Protein AF-A0A9X4MZA6-F1 (afdb_monomer)

Solvent-accessible surface area (backbone atoms only — not comparable to full-atom values): 12290 Å² total; per-residue (Å²): 141,84,79,91,81,87,88,80,81,82,86,82,91,87,82,91,77,89,80,81,88,76,90,76,79,91,74,92,77,93,83,75,84,74,61,67,73,67,65,65,66,82,76,63,82,65,56,42,54,64,58,53,50,50,49,53,53,49,52,52,52,52,49,50,52,53,51,53,58,55,70,76,50,80,89,43,75,67,52,53,53,50,48,56,58,51,47,53,53,50,37,49,75,73,75,33,56,72,67,60,50,52,51,49,54,50,53,52,52,47,30,57,51,13,54,54,50,42,64,65,72,67,40,62,69,59,54,53,48,54,52,48,51,49,68,67,38,88,88,52,53,74,70,51,36,52,53,51,49,55,52,50,54,49,50,52,50,49,50,38,62,68,34,40,58,73,26,59,66,37,36,69,25,50,61,75,40,50,68,43,55,52,40,37,53,36,28,77,68,65,78,36,92,64,76,57,80,85,80,135

Mean predicted aligned error: 11.48 Å

Secondary structure (DSSP, 8-state):
----------------S-------------SSSSSHHHHGGGSSPPPPHHHHHHHHHHHHHHHHHHHHHHHTS---HHHHHHHHHHHHHHHHHTT--HHHHHHHHHHHHHHHHHHHHHHHHT-HHHHHHHHHHHHH-TTS-HHHHHHHHHHHHHHHHHHIIIIISTTTTTHHHHHHTHHHHHHHHHHHTTS-SSPP----

Foldseek 3Di:
DDDDDDDDPDPDDDDDDDDDDDDDDDDDDPPPDQPPVLPVLPPDAADALVNVVLLLVLLVVLLVLVVVLVVVDDPDPVSVVVSVVVSCVSQVVSVHDPVRSVVSVVLLVLLVQLVVLCVVLVPPVVLVVVLVVLVPDPPDDPVRSVVVNVVSVVVSVVSCVRRPVSNPRHNVSSVVCVVLVVQSVCCSVVVDVDHRDDDD

Organism: NCBI:txid2961959

Sequence (200 aa):
MKTLQHILIAFYLFSMLPINGQEIKSSSNSANINVETSQALRGEAALTKSIVRDYIVTRIEDFKLHKEIRSQGNVDDKAIRKYYSQREILLIQMGWEVEEFENTENRINQVLAGLKIESHISSDAEFQNEIKEINSNPYLTEKQKKATIELLELDRENRRATFVDPIQKDRPAVMAYIKELRHLKDYLAENRSDPPVLRD

pLDDT: mean 80.98, std 25.18, range [26.27, 98.5]

Structure (mmCIF, N/CA/C/O backbone):
data_AF-A0A9X4MZA6-F1
#
_entry.id   AF-A0A9X4MZA6-F1
#
loop_
_atom_site.group_PDB
_atom_site.id
_atom_site.type_symbol
_atom_site.label_atom_id
_atom_site.label_alt_id
_atom_site.label_comp_id
_atom_site.label_asym_id
_atom_site.label_entity_id
_atom_site.label_seq_id
_atom_site.pdbx_PDB_ins_code
_atom_site.Cartn_x
_atom_site.Cartn_y
_atom_site.Cartn_z
_atom_site.occupancy
_atom_site.B_iso_or_equiv
_atom_site.auth_seq_id
_atom_site.auth_comp_id
_atom_site.auth_asym_id
_atom_site.auth_atom_id
_atom_site.pdbx_PDB_model_num
ATOM 1 N N . MET A 1 1 ? 2.434 -10.555 41.804 1.00 35.59 1 MET A N 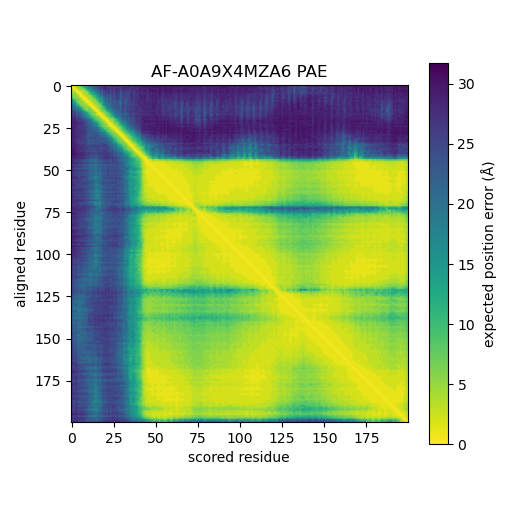1
ATOM 2 C CA . MET A 1 1 ? 2.667 -9.355 40.973 1.00 35.59 1 MET A CA 1
ATOM 3 C C . MET A 1 1 ? 3.486 -9.779 39.766 1.00 35.59 1 MET A C 1
ATOM 5 O O . MET A 1 1 ? 4.642 -10.134 39.941 1.00 35.59 1 MET A O 1
ATOM 9 N N . LYS A 1 2 ? 2.865 -9.867 38.585 1.00 32.69 2 LYS A N 1
ATOM 10 C CA . LYS A 1 2 ? 3.543 -10.181 37.320 1.00 32.69 2 LYS A CA 1
ATOM 11 C C . LYS A 1 2 ? 3.523 -8.916 36.467 1.00 32.69 2 LYS A C 1
ATOM 13 O O . LYS A 1 2 ? 2.473 -8.312 36.285 1.00 32.69 2 LYS A O 1
ATOM 18 N N . THR A 1 3 ? 4.711 -8.493 36.072 1.00 35.62 3 THR A N 1
ATOM 19 C CA . THR A 1 3 ? 5.036 -7.266 35.347 1.00 35.62 3 THR A CA 1
ATOM 20 C C . THR A 1 3 ? 4.544 -7.317 33.902 1.00 35.62 3 THR A C 1
ATOM 22 O O . THR A 1 3 ? 4.722 -8.335 33.235 1.00 35.62 3 THR A O 1
ATOM 25 N N . LEU A 1 4 ? 3.951 -6.208 33.439 1.00 32.41 4 LEU A N 1
ATOM 26 C CA . LEU A 1 4 ? 3.625 -5.940 32.036 1.00 32.41 4 LEU A CA 1
ATOM 27 C C . LEU A 1 4 ? 4.852 -6.195 31.158 1.00 32.41 4 LEU A C 1
ATOM 29 O O . LEU A 1 4 ? 5.919 -5.628 31.392 1.00 32.41 4 LEU A O 1
ATOM 33 N N . GLN A 1 5 ? 4.680 -7.014 30.129 1.00 33.28 5 GLN A N 1
ATOM 34 C CA . GLN A 1 5 ? 5.705 -7.277 29.138 1.00 33.28 5 GLN A CA 1
ATOM 35 C C . GLN A 1 5 ? 5.043 -7.291 27.752 1.00 33.28 5 GLN A C 1
ATOM 37 O O . GLN A 1 5 ? 4.124 -8.073 27.522 1.00 33.28 5 GLN A O 1
ATOM 42 N N . HIS A 1 6 ? 5.590 -6.455 26.860 1.00 29.12 6 HIS A N 1
ATOM 43 C CA . HIS A 1 6 ? 5.436 -6.414 25.395 1.00 29.12 6 HIS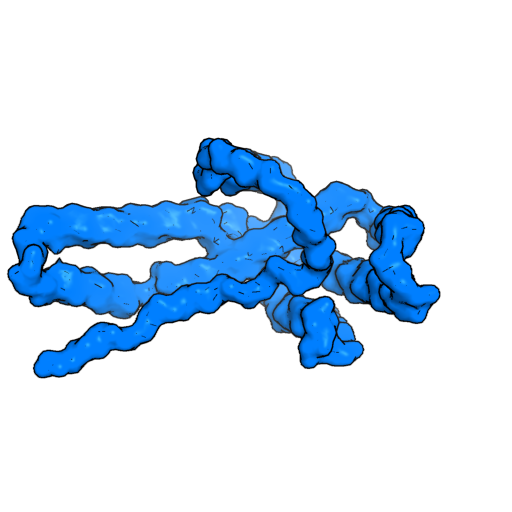 A CA 1
ATOM 44 C C . HIS A 1 6 ? 4.328 -5.532 24.789 1.00 29.12 6 HIS A C 1
ATOM 46 O O . HIS A 1 6 ? 3.298 -6.019 24.344 1.00 29.12 6 HIS A O 1
ATOM 52 N N . ILE A 1 7 ? 4.651 -4.248 24.589 1.00 29.83 7 ILE A N 1
ATOM 53 C CA . ILE A 1 7 ? 4.311 -3.539 23.344 1.00 29.83 7 ILE A CA 1
ATOM 54 C C . ILE A 1 7 ? 5.616 -2.923 22.825 1.00 29.83 7 ILE A C 1
ATOM 56 O O . ILE A 1 7 ? 5.978 -1.800 23.162 1.00 29.83 7 ILE A O 1
ATOM 60 N N . LEU A 1 8 ? 6.377 -3.708 22.058 1.00 26.27 8 LEU A N 1
ATOM 61 C CA . LEU A 1 8 ? 7.455 -3.193 21.216 1.00 26.27 8 LEU A CA 1
ATOM 62 C C . LEU A 1 8 ? 6.842 -2.920 19.838 1.00 26.27 8 LEU A C 1
ATOM 64 O O . LEU A 1 8 ? 6.570 -3.847 19.078 1.00 26.27 8 LEU A O 1
ATOM 68 N N . ILE A 1 9 ? 6.600 -1.648 19.522 1.00 32.75 9 ILE A N 1
ATOM 69 C CA . ILE A 1 9 ? 6.281 -1.222 18.158 1.00 32.75 9 ILE A CA 1
ATOM 70 C C . ILE A 1 9 ? 7.597 -1.243 17.379 1.00 32.75 9 ILE A C 1
ATOM 72 O O . ILE A 1 9 ? 8.434 -0.353 17.511 1.00 32.75 9 ILE A O 1
ATOM 76 N N . ALA A 1 10 ? 7.795 -2.296 16.590 1.00 28.86 10 ALA A N 1
ATOM 77 C CA . ALA A 1 10 ? 8.900 -2.400 15.651 1.00 28.86 10 ALA A CA 1
ATOM 78 C C . ALA A 1 10 ? 8.662 -1.445 14.466 1.00 28.86 10 ALA A C 1
ATOM 80 O O . ALA A 1 10 ? 8.017 -1.793 13.478 1.00 28.86 10 ALA A O 1
ATOM 81 N N . PHE A 1 11 ? 9.188 -0.226 14.578 1.00 35.56 11 PHE A N 1
ATOM 82 C CA . PHE A 1 11 ? 9.483 0.643 13.442 1.00 35.56 11 PHE A CA 1
ATOM 83 C C . PHE A 1 11 ? 10.810 0.191 12.830 1.00 35.56 11 PHE A C 1
ATOM 85 O O . PHE A 1 11 ? 11.862 0.575 13.319 1.00 35.56 11 PHE A O 1
ATOM 92 N N . TYR A 1 12 ? 10.773 -0.619 11.773 1.00 27.27 12 TYR A N 1
ATOM 93 C CA . TYR A 1 12 ? 11.918 -0.807 10.879 1.00 27.27 12 TYR A CA 1
ATOM 94 C C . TYR A 1 12 ? 11.428 -1.185 9.482 1.00 27.27 12 TYR A C 1
ATOM 96 O O . TYR A 1 12 ? 10.867 -2.260 9.288 1.00 27.27 12 TYR A O 1
ATOM 104 N N . LEU A 1 13 ? 11.629 -0.274 8.526 1.00 27.41 13 LEU A N 1
ATOM 105 C CA . LEU A 1 13 ? 12.365 -0.498 7.273 1.00 27.41 13 LEU A CA 1
ATOM 106 C C . LEU A 1 13 ? 12.213 0.747 6.389 1.00 27.41 13 LEU A C 1
ATOM 108 O O . LEU A 1 13 ? 11.402 0.794 5.469 1.00 27.41 13 LEU A O 1
ATOM 112 N N . PHE A 1 14 ? 13.012 1.767 6.692 1.00 35.75 14 PHE A N 1
ATOM 113 C CA . PHE A 1 14 ? 13.403 2.770 5.708 1.00 35.75 14 PHE A CA 1
ATOM 114 C C . PHE A 1 14 ? 14.825 3.223 6.034 1.00 35.75 14 PHE A C 1
ATOM 116 O O . PHE A 1 14 ? 15.038 4.153 6.804 1.00 35.75 14 PHE A O 1
ATOM 123 N N . SER A 1 15 ? 15.811 2.501 5.508 1.00 28.58 15 SER A N 1
ATOM 124 C CA . SER A 1 15 ? 17.170 3.017 5.351 1.00 28.58 15 SER A CA 1
ATOM 125 C C . SER A 1 15 ? 17.975 2.118 4.418 1.00 28.58 15 SER A C 1
ATOM 127 O O . SER A 1 15 ? 18.408 1.030 4.777 1.00 28.58 15 SER A O 1
ATOM 129 N N . MET A 1 16 ? 18.225 2.622 3.218 1.00 30.17 16 MET A N 1
ATOM 130 C CA . MET A 1 16 ? 19.463 2.361 2.494 1.00 30.17 16 MET A CA 1
ATOM 131 C C . MET A 1 16 ? 19.847 3.676 1.823 1.00 30.17 16 MET A C 1
ATOM 133 O O . MET A 1 16 ? 19.386 3.945 0.726 1.00 30.17 16 MET A O 1
ATOM 137 N N . LEU A 1 17 ? 20.592 4.511 2.556 1.00 30.77 17 LEU A N 1
ATOM 138 C CA . LEU A 1 17 ? 21.682 5.402 2.120 1.00 30.77 17 LEU A CA 1
ATOM 139 C C . LEU A 1 17 ? 22.236 6.115 3.385 1.00 30.77 17 LEU A C 1
ATOM 141 O O . LEU A 1 17 ? 21.436 6.549 4.218 1.00 30.77 17 LEU A O 1
ATOM 145 N N . PRO A 1 18 ? 23.565 6.229 3.589 1.00 31.53 18 PRO A N 1
ATOM 146 C CA . PRO A 1 18 ? 24.130 6.929 4.742 1.00 31.53 18 PRO A CA 1
ATOM 147 C C . PRO A 1 18 ? 24.265 8.433 4.451 1.00 31.53 18 PRO A C 1
ATOM 149 O O . PRO A 1 18 ? 24.929 8.822 3.494 1.00 31.53 18 PRO A O 1
ATOM 152 N N . ILE A 1 19 ? 23.684 9.287 5.298 1.00 34.47 19 ILE A N 1
ATOM 153 C CA . ILE A 1 19 ? 23.956 10.732 5.299 1.00 34.47 19 ILE A CA 1
ATOM 154 C C . ILE A 1 19 ? 24.926 11.019 6.448 1.00 34.47 19 ILE A C 1
ATOM 156 O O . ILE A 1 19 ? 24.568 10.920 7.621 1.00 34.47 19 ILE A O 1
ATOM 160 N N . ASN A 1 20 ? 26.170 11.345 6.092 1.00 30.64 20 ASN A N 1
ATOM 161 C CA . ASN A 1 20 ? 27.146 11.930 7.007 1.00 30.64 20 ASN A CA 1
ATOM 162 C C . ASN A 1 20 ? 26.700 13.342 7.417 1.00 30.64 20 ASN A C 1
ATOM 164 O O . ASN A 1 20 ? 26.130 14.087 6.623 1.00 30.64 20 ASN A O 1
ATOM 168 N N . GLY A 1 21 ? 26.956 13.664 8.683 1.00 34.34 21 GLY A N 1
ATOM 169 C CA . GLY A 1 21 ? 26.275 14.701 9.446 1.00 34.34 21 GLY A CA 1
ATOM 170 C C . GLY A 1 21 ? 26.381 16.139 8.940 1.00 34.34 21 GLY A C 1
ATOM 171 O O . GLY A 1 21 ? 27.455 16.636 8.610 1.00 34.34 21 GLY A O 1
ATOM 172 N N . GLN A 1 22 ? 25.251 16.834 9.052 1.00 28.28 22 GLN A N 1
ATOM 173 C CA . GLN A 1 22 ? 25.190 18.227 9.476 1.00 28.28 22 GLN A CA 1
ATOM 174 C C . GLN A 1 22 ? 24.051 18.381 10.489 1.00 28.28 22 GLN A C 1
ATOM 176 O O . GLN A 1 22 ? 22.961 17.839 10.312 1.00 28.28 22 GLN A O 1
ATOM 181 N N . GLU A 1 23 ? 24.346 19.072 11.588 1.00 30.19 23 GLU A N 1
ATOM 182 C CA . GLU A 1 23 ? 23.429 19.365 12.687 1.00 30.19 23 GLU A CA 1
ATOM 183 C C . GLU A 1 23 ? 22.195 20.128 12.187 1.00 30.19 23 GLU A C 1
ATOM 185 O O . GLU A 1 23 ? 22.297 21.275 11.749 1.00 30.19 23 GLU A O 1
ATOM 190 N N . ILE A 1 24 ? 21.009 19.525 12.298 1.00 31.41 24 ILE A N 1
ATOM 191 C CA . ILE A 1 24 ? 19.743 20.231 12.090 1.00 31.41 24 ILE A CA 1
ATOM 192 C C . ILE A 1 24 ? 19.162 20.577 13.457 1.00 31.41 24 ILE A C 1
ATOM 194 O O . ILE A 1 24 ? 18.729 19.717 14.225 1.00 31.41 24 ILE A O 1
ATOM 198 N N . LYS A 1 25 ? 19.166 21.879 13.748 1.00 27.50 25 LYS A N 1
ATOM 199 C CA . LYS A 1 25 ? 18.440 22.488 14.859 1.00 27.50 25 LYS A CA 1
ATOM 200 C C . LYS A 1 25 ? 16.954 22.142 14.759 1.00 27.50 25 LYS A C 1
ATOM 202 O O . LYS A 1 25 ? 16.319 22.358 13.733 1.00 27.50 25 LYS A O 1
ATOM 207 N N . SER A 1 26 ? 16.430 21.654 15.878 1.00 34.75 26 SER A N 1
ATOM 208 C CA . SER A 1 26 ? 15.015 21.466 16.193 1.00 34.75 26 SER A CA 1
ATOM 209 C C . SER A 1 26 ? 14.129 22.605 15.668 1.00 34.75 26 SER A C 1
ATOM 211 O O . SER A 1 26 ? 14.149 23.712 16.206 1.00 34.75 26 SER A O 1
ATOM 213 N N . SER A 1 27 ? 13.284 22.295 14.685 1.00 26.69 27 SER A N 1
ATOM 214 C CA . SER A 1 27 ? 12.035 23.008 14.427 1.00 26.69 27 SER A CA 1
ATOM 215 C C . SER A 1 27 ? 10.933 21.967 14.254 1.00 26.69 27 SER A C 1
ATOM 217 O O . SER A 1 27 ? 10.911 21.173 13.317 1.00 26.69 27 SER A O 1
ATOM 219 N N . SER A 1 28 ? 10.071 21.930 15.256 1.00 35.62 28 SER A N 1
ATOM 220 C CA . SER A 1 28 ? 8.846 21.156 15.365 1.00 35.62 28 SER A CA 1
ATOM 221 C C . SER A 1 28 ? 7.881 21.464 14.220 1.00 35.62 28 SER A C 1
ATOM 223 O O . SER A 1 28 ? 7.346 22.565 14.173 1.00 35.62 28 SER A O 1
ATOM 225 N N . ASN A 1 29 ? 7.625 20.485 13.349 1.00 31.72 29 ASN A N 1
ATOM 226 C CA . ASN A 1 29 ? 6.464 20.450 12.453 1.00 31.72 29 ASN A CA 1
ATOM 227 C C . ASN A 1 29 ? 6.180 18.999 12.022 1.00 31.72 29 ASN A C 1
ATOM 229 O O . ASN A 1 29 ? 6.449 18.595 10.897 1.00 31.72 29 ASN A O 1
ATOM 233 N N . SER A 1 30 ? 5.652 18.184 12.937 1.00 30.89 30 SER A N 1
ATOM 234 C CA . SER A 1 30 ? 5.303 16.775 12.681 1.00 30.89 30 SER A CA 1
ATOM 235 C C . SER A 1 30 ? 3.792 16.526 12.569 1.00 30.89 30 SER A C 1
ATOM 237 O O . SER A 1 30 ? 3.346 15.410 12.812 1.00 30.89 30 SER A O 1
ATOM 239 N N . ALA A 1 31 ? 2.988 17.538 12.220 1.00 32.94 31 ALA A N 1
ATOM 240 C CA . ALA A 1 31 ? 1.523 17.417 12.229 1.00 32.94 31 ALA A CA 1
ATOM 241 C C . ALA A 1 31 ? 0.800 17.768 10.913 1.00 32.94 31 ALA A C 1
ATOM 243 O O . ALA A 1 31 ? -0.417 17.646 10.877 1.00 32.94 31 ALA A O 1
ATOM 244 N N . ASN A 1 32 ? 1.491 18.152 9.828 1.00 32.56 32 ASN A N 1
ATOM 245 C CA . ASN A 1 32 ? 0.813 18.729 8.648 1.00 32.56 32 ASN A CA 1
ATOM 246 C C . ASN A 1 32 ? 1.001 18.009 7.301 1.00 32.56 32 ASN A C 1
ATOM 248 O O . ASN A 1 32 ? 0.576 18.537 6.284 1.00 32.56 32 ASN A O 1
ATOM 252 N N . ILE A 1 33 ? 1.577 16.803 7.253 1.00 37.19 33 ILE A N 1
ATOM 253 C CA . ILE A 1 33 ? 1.888 16.157 5.957 1.00 37.19 33 ILE A CA 1
ATOM 254 C C . ILE A 1 33 ? 0.725 15.298 5.398 1.00 37.19 33 ILE A C 1
ATOM 256 O O . ILE A 1 33 ? 0.713 14.988 4.215 1.00 37.19 33 ILE A O 1
ATOM 260 N N . ASN A 1 34 ? -0.310 14.966 6.182 1.00 43.25 34 ASN A N 1
ATOM 261 C CA . ASN A 1 34 ? -1.336 13.989 5.753 1.00 43.25 34 ASN A CA 1
ATOM 262 C C . ASN A 1 34 ? -2.683 14.572 5.278 1.00 43.25 34 ASN A C 1
ATOM 264 O O . ASN A 1 34 ? -3.563 13.811 4.872 1.00 43.25 34 ASN A O 1
ATOM 268 N N . VAL A 1 35 ? -2.889 15.892 5.324 1.00 39.78 35 VAL A N 1
ATOM 269 C CA . VAL A 1 35 ? -4.217 16.476 5.037 1.00 39.78 35 VAL A CA 1
ATOM 270 C C . VAL A 1 35 ? -4.373 16.897 3.571 1.00 39.78 35 VAL A C 1
ATOM 272 O O . VAL A 1 35 ? -5.440 16.685 2.997 1.00 39.78 35 VAL A O 1
ATOM 275 N N . GLU A 1 36 ? -3.320 17.403 2.922 1.00 33.78 36 GLU A N 1
ATOM 276 C CA . GLU A 1 36 ? -3.414 17.897 1.536 1.00 33.78 36 GLU A CA 1
ATOM 277 C C . GLU A 1 36 ? -3.577 16.768 0.505 1.00 33.78 36 GLU A C 1
ATOM 279 O O . GLU A 1 36 ? -4.399 16.875 -0.405 1.00 33.78 36 GLU A O 1
ATOM 284 N N . THR A 1 37 ? -2.916 15.623 0.693 1.00 43.50 37 THR A N 1
ATOM 285 C CA . THR A 1 37 ? -3.034 14.468 -0.220 1.00 43.50 37 THR A CA 1
ATOM 286 C C . THR A 1 37 ? -4.413 13.803 -0.164 1.00 43.50 37 THR A C 1
ATOM 288 O O . THR A 1 37 ? -4.845 13.162 -1.120 1.00 43.50 37 THR A O 1
ATOM 291 N N . SER A 1 38 ? -5.135 13.980 0.944 1.00 40.69 38 SER A N 1
ATOM 292 C CA . SER A 1 38 ? -6.468 13.405 1.156 1.00 40.69 38 SER A CA 1
ATOM 293 C C . SER A 1 38 ? -7.564 14.142 0.371 1.00 40.69 38 SER A C 1
ATOM 295 O O . SER A 1 38 ? -8.607 13.563 0.066 1.00 40.69 38 SER A O 1
ATOM 297 N N . GLN A 1 39 ? -7.351 15.420 0.026 1.00 34.81 39 GLN A N 1
ATOM 298 C CA . GLN A 1 39 ? -8.346 16.245 -0.672 1.00 34.81 39 GLN A CA 1
ATOM 299 C C . GLN A 1 39 ? -8.279 16.144 -2.207 1.00 34.81 39 GLN A C 1
ATOM 301 O O . GLN A 1 39 ? -9.300 16.367 -2.858 1.00 34.81 39 GLN A O 1
ATOM 306 N N . ALA A 1 40 ? -7.148 15.735 -2.791 1.00 41.03 40 ALA A N 1
ATOM 307 C CA . ALA A 1 40 ? -6.974 15.652 -4.249 1.00 41.03 40 ALA A CA 1
ATOM 308 C C . ALA A 1 40 ? -7.742 14.486 -4.923 1.00 41.03 40 ALA A C 1
ATOM 310 O O . ALA A 1 40 ? -8.072 14.548 -6.104 1.00 41.03 40 ALA A O 1
ATOM 311 N N . LEU A 1 41 ? -8.121 13.443 -4.177 1.00 49.00 41 LEU A N 1
ATOM 312 C CA . LEU A 1 41 ? -8.672 12.194 -4.739 1.00 49.00 41 LEU A CA 1
ATOM 313 C C . LEU A 1 41 ? -10.160 12.246 -5.143 1.00 49.00 41 LEU A C 1
ATOM 315 O O . LEU A 1 41 ? -10.695 11.283 -5.707 1.00 49.00 41 LEU A O 1
ATOM 319 N N . ARG A 1 42 ? -10.870 13.349 -4.866 1.00 43.03 42 ARG A N 1
ATOM 320 C CA . ARG A 1 42 ? -12.323 13.442 -5.122 1.00 43.03 42 ARG A CA 1
ATOM 321 C C . ARG A 1 42 ? -12.698 13.633 -6.601 1.00 43.03 42 ARG A C 1
ATOM 323 O O . ARG A 1 42 ? -13.876 13.487 -6.915 1.00 43.03 42 ARG A O 1
ATOM 330 N N . GLY A 1 43 ? -11.737 13.887 -7.499 1.00 51.28 43 GLY A N 1
ATOM 331 C CA . GLY A 1 43 ? -11.989 14.151 -8.929 1.00 51.28 43 GLY A CA 1
ATOM 332 C C . GLY A 1 43 ? -11.492 13.103 -9.938 1.00 51.28 43 GLY A C 1
ATOM 333 O O . GLY A 1 43 ? -11.995 13.070 -11.055 1.00 51.28 43 GLY A O 1
ATOM 334 N N . GLU A 1 44 ? -10.539 12.236 -9.582 1.00 70.44 44 GLU A N 1
ATOM 335 C CA . GLU A 1 44 ? -9.920 11.298 -10.543 1.00 70.44 44 GLU A CA 1
ATOM 336 C C . GLU A 1 44 ? -10.803 10.078 -10.843 1.00 70.44 44 GLU A C 1
ATOM 338 O O . GLU A 1 44 ? -11.690 9.757 -10.066 1.00 70.44 44 GLU A O 1
ATOM 343 N N . ALA A 1 45 ? -10.603 9.340 -11.936 1.00 85.75 45 ALA A N 1
ATOM 344 C CA . ALA A 1 45 ? -11.312 8.069 -12.138 1.00 85.75 45 ALA A CA 1
ATOM 345 C C . ALA A 1 45 ? -10.837 6.996 -11.133 1.00 85.75 45 ALA A C 1
ATOM 347 O O . ALA A 1 45 ? -9.722 7.066 -10.615 1.00 85.75 45 ALA A O 1
ATOM 348 N N . ALA A 1 46 ? -11.683 6.007 -10.820 1.00 93.88 46 ALA A N 1
ATOM 349 C CA . ALA A 1 46 ? -11.271 4.858 -10.003 1.00 93.88 46 ALA A CA 1
ATOM 350 C C . ALA A 1 46 ? -10.175 4.052 -10.717 1.00 93.88 46 ALA A C 1
ATOM 352 O O . ALA A 1 46 ? -10.223 3.924 -11.942 1.00 93.88 46 ALA A O 1
ATOM 353 N N . LEU A 1 47 ? -9.226 3.484 -9.967 1.00 95.56 47 LEU A N 1
ATOM 354 C CA . LEU A 1 47 ? -8.255 2.554 -10.541 1.00 95.56 47 LEU A CA 1
ATOM 355 C C . LEU A 1 47 ? -8.989 1.367 -11.173 1.00 95.56 47 LEU A C 1
ATOM 357 O O . LEU A 1 47 ? -9.948 0.829 -10.614 1.00 95.56 47 LEU A O 1
ATOM 361 N N . THR A 1 48 ? -8.511 0.932 -12.333 1.00 96.75 48 THR A N 1
ATOM 362 C CA . THR A 1 48 ? -8.987 -0.282 -12.996 1.00 96.75 48 THR A CA 1
ATOM 363 C C . THR A 1 48 ? -8.010 -1.429 -12.760 1.00 96.75 48 THR A C 1
ATOM 365 O O . THR A 1 48 ? -6.849 -1.229 -12.400 1.00 96.75 48 THR A O 1
ATOM 368 N N . LYS A 1 49 ? -8.465 -2.664 -12.999 1.00 96.56 49 LYS A N 1
ATOM 369 C CA . LYS A 1 49 ? -7.587 -3.841 -12.950 1.00 96.56 49 LYS A CA 1
ATOM 370 C C . LYS A 1 49 ? -6.412 -3.721 -13.925 1.00 96.56 49 LYS A C 1
ATOM 372 O O . LYS A 1 49 ? -5.306 -4.094 -13.559 1.00 96.56 49 LYS A O 1
ATOM 377 N N . SER A 1 50 ? -6.641 -3.180 -15.125 1.00 96.12 50 SER A N 1
ATOM 378 C CA . SER A 1 50 ? -5.575 -2.988 -16.113 1.00 96.12 50 SER A CA 1
ATOM 379 C C . SER A 1 50 ? -4.519 -2.005 -15.614 1.00 96.12 50 SER A C 1
ATOM 381 O O . SER A 1 50 ? -3.349 -2.344 -15.643 1.00 96.12 50 SER A O 1
ATOM 383 N N . ILE A 1 51 ? -4.919 -0.868 -15.033 1.00 96.94 51 ILE A N 1
ATOM 384 C CA . ILE A 1 51 ? -3.975 0.122 -14.487 1.00 96.94 51 ILE A CA 1
ATOM 385 C C . ILE A 1 51 ? -3.104 -0.498 -13.384 1.00 96.94 51 ILE A C 1
ATOM 387 O O . ILE A 1 51 ? -1.888 -0.336 -13.389 1.00 96.94 51 ILE A O 1
ATOM 391 N N . VAL A 1 52 ? -3.697 -1.267 -12.461 1.00 98.00 52 VAL A N 1
ATOM 392 C CA . VAL A 1 52 ? -2.933 -1.950 -11.398 1.00 98.00 52 VAL A CA 1
ATOM 393 C C . VAL A 1 52 ? -1.998 -3.018 -11.975 1.00 98.00 52 VAL A C 1
ATOM 395 O O . VAL A 1 52 ? -0.857 -3.144 -11.531 1.00 98.00 52 VAL A O 1
ATOM 398 N N . ARG A 1 53 ? -2.460 -3.781 -12.971 1.00 97.88 53 ARG A N 1
ATOM 399 C CA . ARG A 1 53 ? -1.650 -4.779 -13.678 1.00 97.88 53 ARG A CA 1
ATOM 400 C C . ARG A 1 53 ? -0.446 -4.125 -14.352 1.00 97.88 53 ARG A C 1
ATOM 402 O O . ARG A 1 53 ? 0.677 -4.577 -14.148 1.00 97.88 53 ARG A O 1
ATOM 409 N N . ASP A 1 54 ? -0.679 -3.065 -15.113 1.00 97.75 54 ASP A N 1
ATOM 410 C CA . ASP A 1 54 ? 0.349 -2.366 -15.878 1.00 97.75 54 ASP A CA 1
ATOM 411 C C . ASP A 1 54 ? 1.344 -1.676 -14.939 1.00 97.75 54 ASP A C 1
ATOM 413 O O . ASP A 1 54 ? 2.548 -1.773 -15.157 1.00 97.75 54 ASP A O 1
ATOM 417 N N . TYR A 1 55 ? 0.874 -1.120 -13.815 1.00 98.38 55 TYR A N 1
ATOM 418 C CA . TYR A 1 55 ? 1.741 -0.636 -12.742 1.00 98.38 55 TYR A CA 1
ATOM 419 C C . TYR A 1 55 ? 2.694 -1.732 -12.233 1.00 98.38 55 TYR A C 1
ATOM 421 O O . TYR A 1 55 ? 3.896 -1.493 -12.112 1.00 98.38 55 TYR A O 1
ATOM 429 N N . ILE A 1 56 ? 2.191 -2.946 -11.962 1.00 98.50 56 ILE A N 1
ATOM 430 C CA . ILE A 1 56 ? 3.033 -4.062 -11.494 1.00 98.50 56 ILE A CA 1
ATOM 431 C C . ILE A 1 56 ? 4.096 -4.412 -12.541 1.00 98.50 56 ILE A C 1
ATOM 433 O O . ILE A 1 56 ? 5.259 -4.590 -12.179 1.00 98.50 56 ILE A O 1
ATOM 437 N N . VAL A 1 57 ? 3.721 -4.488 -13.823 1.00 98.38 57 VAL A N 1
ATOM 438 C CA . VAL A 1 57 ? 4.663 -4.770 -14.920 1.00 98.38 57 VAL A CA 1
ATOM 439 C C . VAL A 1 57 ? 5.745 -3.694 -14.990 1.00 98.38 57 VAL A C 1
ATOM 441 O O . VAL A 1 57 ? 6.931 -4.016 -14.947 1.00 98.38 57 VAL A O 1
ATOM 444 N N . THR A 1 58 ? 5.356 -2.420 -15.020 1.00 98.38 58 THR A N 1
ATOM 445 C CA . THR A 1 58 ? 6.292 -1.291 -15.065 1.00 98.38 58 THR A CA 1
ATOM 446 C C . THR A 1 58 ? 7.224 -1.275 -13.863 1.00 98.38 58 THR A C 1
ATOM 448 O O . THR A 1 58 ? 8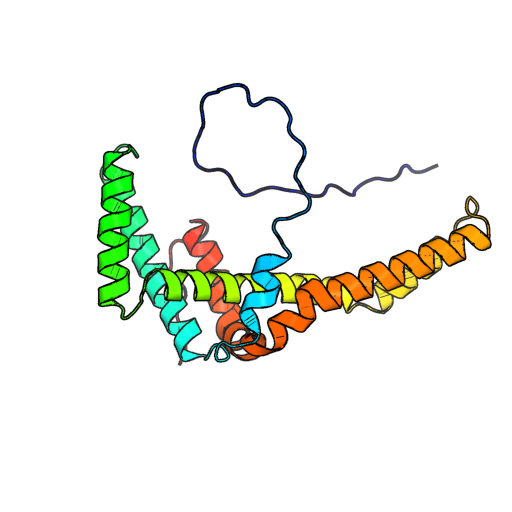.428 -1.081 -14.017 1.00 98.38 58 THR A O 1
ATOM 451 N N . ARG A 1 59 ? 6.717 -1.562 -12.660 1.00 98.38 59 ARG A N 1
ATOM 452 C CA . ARG A 1 59 ? 7.539 -1.579 -11.447 1.00 98.38 59 ARG A CA 1
ATOM 453 C C . ARG A 1 59 ? 8.581 -2.700 -11.444 1.00 98.38 59 ARG A C 1
ATOM 455 O O . ARG A 1 59 ? 9.657 -2.524 -10.875 1.00 98.38 59 ARG A O 1
ATOM 462 N N . ILE A 1 60 ? 8.292 -3.835 -12.084 1.00 98.44 60 ILE A N 1
ATOM 463 C CA . ILE A 1 60 ? 9.271 -4.914 -12.284 1.00 98.44 60 ILE A CA 1
ATOM 464 C C . ILE A 1 60 ? 10.405 -4.446 -13.201 1.00 98.44 60 ILE A C 1
ATOM 466 O O . ILE A 1 60 ? 11.571 -4.679 -12.882 1.00 98.44 60 ILE A O 1
ATOM 470 N N . GLU A 1 61 ? 10.087 -3.792 -14.320 1.00 98.31 61 GLU A N 1
ATOM 471 C CA . GLU A 1 61 ? 11.100 -3.297 -15.262 1.00 98.31 61 GLU A CA 1
ATOM 472 C C . GLU A 1 61 ? 11.938 -2.160 -14.662 1.00 98.31 61 GLU A C 1
ATOM 474 O O . GLU A 1 61 ? 13.166 -2.187 -14.751 1.00 98.31 61 GLU A O 1
ATOM 479 N N . ASP A 1 62 ? 11.304 -1.228 -13.947 1.00 97.69 62 ASP A N 1
ATOM 480 C CA . ASP A 1 62 ? 11.980 -0.161 -13.197 1.00 97.69 62 ASP A CA 1
ATOM 481 C C . ASP A 1 62 ? 12.980 -0.737 -12.179 1.00 97.69 62 ASP A C 1
ATOM 483 O O . ASP A 1 62 ? 14.130 -0.303 -12.072 1.00 97.69 62 ASP A O 1
ATOM 487 N N . PHE A 1 63 ? 12.594 -1.808 -11.483 1.00 97.62 63 PHE A N 1
ATOM 488 C CA . PHE A 1 63 ? 13.490 -2.485 -10.553 1.00 97.62 63 PHE A CA 1
ATOM 489 C C . PHE A 1 63 ? 14.656 -3.201 -11.239 1.00 97.62 63 PHE A C 1
ATOM 491 O O . PHE A 1 63 ? 15.783 -3.162 -10.737 1.00 97.62 63 PHE A O 1
ATOM 498 N N . LYS A 1 64 ? 14.428 -3.837 -12.394 1.00 97.12 64 LYS A N 1
ATOM 499 C CA . LYS A 1 64 ? 15.511 -4.437 -13.188 1.00 97.12 64 LYS A CA 1
ATOM 500 C C . LYS A 1 64 ? 16.508 -3.375 -13.642 1.00 97.12 64 LYS A C 1
ATOM 502 O O . LYS A 1 64 ? 17.708 -3.590 -13.480 1.00 97.12 64 LYS A O 1
ATOM 507 N N . LEU A 1 65 ? 16.024 -2.225 -14.116 1.00 96.75 65 LEU A N 1
ATOM 508 C CA . LEU A 1 65 ? 16.856 -1.076 -14.473 1.00 96.75 65 LEU A CA 1
ATOM 509 C C . LEU A 1 65 ? 17.697 -0.604 -13.278 1.00 96.75 65 LEU A C 1
ATOM 511 O O . LEU A 1 65 ? 18.912 -0.433 -13.394 1.00 96.75 65 LEU A O 1
ATOM 515 N N . HIS A 1 66 ? 17.075 -0.452 -12.106 1.00 94.25 66 HIS A N 1
ATOM 516 C CA . HIS A 1 66 ? 17.789 -0.082 -10.884 1.00 94.25 66 HIS A CA 1
ATOM 517 C C . HIS A 1 66 ? 18.908 -1.085 -10.547 1.00 94.25 66 HIS A C 1
ATOM 519 O O . HIS A 1 66 ? 20.038 -0.683 -10.253 1.00 94.25 66 HIS A O 1
ATOM 525 N N . LYS A 1 67 ? 18.630 -2.394 -10.639 1.00 93.81 67 LYS A N 1
ATOM 526 C CA . LYS A 1 67 ? 19.630 -3.451 -10.409 1.00 93.81 67 LYS A CA 1
ATOM 527 C C . LYS A 1 67 ? 20.757 -3.428 -11.438 1.00 93.81 67 LYS A C 1
ATOM 529 O O . LYS A 1 67 ? 21.914 -3.596 -11.053 1.00 93.81 67 LYS A O 1
ATOM 534 N N . GLU A 1 68 ? 20.444 -3.204 -12.712 1.00 94.31 68 GLU A N 1
ATOM 535 C CA . GLU A 1 68 ? 21.441 -3.096 -13.778 1.00 94.31 68 GLU A CA 1
ATOM 536 C C . GLU A 1 68 ? 22.423 -1.958 -13.484 1.00 94.31 68 GLU A C 1
ATOM 538 O O . GLU A 1 68 ? 23.634 -2.175 -13.461 1.00 94.31 68 GLU A O 1
ATOM 543 N N . ILE A 1 69 ? 21.919 -0.765 -13.172 1.00 91.38 69 ILE A N 1
ATOM 544 C CA . ILE A 1 69 ? 22.763 0.399 -12.880 1.00 91.38 69 ILE A CA 1
ATOM 545 C C . ILE A 1 69 ? 23.587 0.178 -11.612 1.00 91.38 69 ILE A C 1
ATOM 547 O O . ILE A 1 69 ? 24.788 0.442 -11.616 1.00 91.38 69 ILE A O 1
ATOM 551 N N . ARG A 1 70 ? 22.985 -0.376 -10.552 1.00 90.19 70 ARG A N 1
ATOM 552 C CA . ARG A 1 70 ? 23.702 -0.726 -9.315 1.00 90.19 70 ARG A CA 1
ATOM 553 C C . ARG A 1 70 ? 24.820 -1.746 -9.556 1.00 90.19 70 ARG A C 1
ATOM 555 O O . ARG A 1 70 ? 25.825 -1.719 -8.855 1.00 90.19 70 ARG A O 1
ATOM 562 N N . SER A 1 71 ? 24.677 -2.635 -10.541 1.00 90.31 71 SER A N 1
ATOM 563 C CA . SER A 1 71 ? 25.708 -3.629 -10.878 1.00 90.31 71 SER A CA 1
ATOM 564 C C . SER A 1 71 ? 26.925 -3.049 -11.618 1.00 90.31 71 SER A C 1
ATOM 566 O O . SER A 1 71 ? 27.971 -3.691 -11.658 1.00 90.31 71 SER A O 1
ATOM 568 N N . GLN A 1 72 ? 26.823 -1.833 -12.174 1.00 88.38 72 GLN A N 1
ATOM 569 C CA . GLN A 1 72 ? 27.879 -1.204 -12.983 1.00 88.38 72 GLN A CA 1
ATOM 570 C C . GLN A 1 72 ? 28.990 -0.532 -12.153 1.00 88.38 72 GLN A C 1
ATOM 572 O O . GLN A 1 72 ? 29.969 -0.057 -12.729 1.00 88.38 72 GLN A O 1
ATOM 577 N N . GLY A 1 73 ? 28.874 -0.484 -10.821 1.00 80.75 73 GLY A N 1
ATOM 578 C CA . GLY A 1 73 ? 29.907 0.065 -9.940 1.00 80.75 73 GLY A CA 1
ATOM 579 C C . GLY A 1 73 ? 29.340 0.780 -8.715 1.00 80.75 73 GLY A C 1
ATOM 580 O O . GLY A 1 73 ? 28.248 0.470 -8.246 1.00 80.75 73 GLY A O 1
ATOM 581 N N . ASN A 1 74 ? 30.100 1.737 -8.177 1.00 79.88 74 ASN A N 1
ATOM 582 C CA . ASN A 1 74 ? 29.680 2.515 -7.012 1.00 79.88 74 ASN A CA 1
ATOM 583 C C . ASN A 1 74 ? 28.445 3.369 -7.329 1.00 79.88 74 ASN A C 1
ATOM 585 O O . ASN A 1 74 ? 28.371 4.008 -8.377 1.00 79.88 74 ASN A O 1
ATOM 589 N N . VAL A 1 75 ? 27.502 3.416 -6.387 1.00 81.12 75 VAL A N 1
ATOM 590 C CA . VAL A 1 75 ? 26.344 4.313 -6.454 1.00 81.12 75 VAL A CA 1
ATOM 591 C C . VAL A 1 75 ? 26.810 5.719 -6.082 1.00 81.12 75 VAL A C 1
ATOM 593 O O . VAL A 1 75 ? 26.912 6.059 -4.906 1.00 81.12 75 VAL A O 1
ATOM 596 N N . ASP A 1 76 ? 27.143 6.509 -7.097 1.00 85.62 76 ASP A N 1
ATOM 597 C CA . ASP A 1 76 ? 27.483 7.926 -6.992 1.00 85.62 76 ASP A CA 1
ATOM 598 C C . ASP A 1 76 ? 26.420 8.803 -7.681 1.00 85.62 76 ASP A C 1
ATOM 600 O O . ASP A 1 76 ? 25.480 8.312 -8.316 1.00 85.62 76 ASP A O 1
ATOM 604 N N . ASP A 1 77 ? 26.572 10.125 -7.597 1.00 89.56 77 ASP A N 1
ATOM 605 C CA . ASP A 1 77 ? 25.647 11.081 -8.215 1.00 89.56 77 ASP A CA 1
ATOM 606 C C . ASP A 1 77 ? 25.460 10.865 -9.727 1.00 89.56 77 ASP A C 1
ATOM 608 O O . ASP A 1 77 ? 24.412 11.197 -10.289 1.00 89.56 77 ASP A O 1
ATOM 612 N N . LYS A 1 78 ? 26.473 10.329 -10.420 1.00 89.38 78 LYS A N 1
ATOM 613 C CA . LYS A 1 78 ? 26.399 10.050 -11.857 1.00 89.38 78 LYS A CA 1
ATOM 614 C C . LYS A 1 78 ? 25.522 8.828 -12.117 1.00 89.38 78 LYS A C 1
ATOM 616 O O . LYS A 1 78 ? 24.693 8.883 -13.027 1.00 89.38 78 LYS A O 1
ATOM 621 N N . ALA A 1 79 ? 25.670 7.766 -11.328 1.00 89.19 79 ALA A N 1
ATOM 622 C CA . ALA A 1 79 ? 24.805 6.591 -11.390 1.00 89.19 79 ALA A CA 1
ATOM 623 C C . ALA A 1 79 ? 23.344 6.951 -11.068 1.00 89.19 79 ALA A C 1
ATOM 625 O O . ALA A 1 79 ? 22.440 6.538 -11.794 1.00 89.19 79 ALA A O 1
ATOM 626 N N . ILE A 1 80 ? 23.116 7.797 -10.057 1.00 90.81 80 ILE A N 1
ATOM 627 C CA . ILE A 1 80 ? 21.777 8.275 -9.678 1.00 90.81 80 ILE A CA 1
ATOM 628 C C . ILE A 1 80 ? 21.124 9.059 -10.826 1.00 90.81 80 ILE A C 1
ATOM 630 O O . ILE A 1 80 ? 20.002 8.750 -11.225 1.00 90.81 80 ILE A O 1
ATOM 634 N N . ARG A 1 81 ? 21.827 10.037 -11.417 1.00 92.00 81 ARG A N 1
ATOM 635 C CA . ARG A 1 81 ? 21.300 10.798 -12.568 1.00 92.00 81 ARG A CA 1
ATOM 636 C C . ARG A 1 81 ? 21.013 9.907 -13.774 1.00 92.00 81 ARG A C 1
ATOM 638 O O . ARG A 1 81 ? 19.999 10.098 -14.445 1.00 92.00 81 ARG A O 1
ATOM 645 N N . LYS A 1 82 ? 21.890 8.932 -14.041 1.00 93.00 82 LYS A N 1
ATOM 646 C CA . LYS A 1 82 ? 21.693 7.954 -15.116 1.00 93.00 82 LYS A CA 1
ATOM 647 C C . LYS A 1 82 ? 20.411 7.149 -14.893 1.00 93.00 82 LYS A C 1
ATOM 649 O O . LYS A 1 82 ? 19.636 7.018 -15.833 1.00 93.00 82 LYS A O 1
ATOM 654 N N . TYR A 1 83 ? 20.172 6.679 -13.668 1.00 95.19 83 TYR A N 1
ATOM 655 C CA . TYR A 1 83 ? 18.955 5.947 -13.321 1.00 95.19 83 TYR A CA 1
ATOM 656 C C . TYR A 1 83 ? 17.697 6.759 -13.589 1.00 95.19 83 TYR A C 1
ATOM 658 O O . TYR A 1 83 ? 16.859 6.305 -14.357 1.00 95.19 83 TYR A O 1
ATOM 666 N N . TYR A 1 84 ? 17.583 7.970 -13.043 1.00 94.56 84 TYR A N 1
ATOM 667 C CA . TYR A 1 84 ? 16.368 8.766 -13.233 1.00 94.56 84 TYR A CA 1
ATOM 668 C C . TYR A 1 84 ? 16.124 9.137 -14.701 1.00 94.56 84 TYR A C 1
ATOM 670 O O . TYR A 1 84 ? 14.989 9.059 -15.156 1.00 94.56 84 TYR A O 1
ATOM 678 N N . SER A 1 85 ? 17.186 9.423 -15.465 1.00 95.25 85 SER A N 1
ATOM 679 C CA . SER A 1 85 ? 17.062 9.688 -16.908 1.00 95.25 85 SER A CA 1
ATOM 680 C C . SER A 1 85 ? 16.562 8.456 -17.676 1.00 95.25 85 SER A C 1
ATOM 682 O O . SER A 1 85 ? 15.745 8.565 -18.583 1.00 95.25 85 SER A O 1
ATOM 684 N N . GLN A 1 86 ? 17.051 7.261 -17.329 1.00 97.25 86 GLN A N 1
ATOM 685 C CA . GLN A 1 86 ? 16.622 6.017 -17.976 1.00 97.25 86 GLN A CA 1
ATOM 686 C C . GLN A 1 86 ? 15.235 5.565 -17.508 1.00 97.25 86 GLN A C 1
ATOM 688 O O . GLN A 1 86 ? 14.480 5.025 -18.311 1.00 97.25 86 GLN A O 1
ATOM 693 N N . ARG A 1 87 ? 14.881 5.821 -16.244 1.00 97.25 87 ARG A N 1
ATOM 694 C CA . ARG A 1 87 ? 13.551 5.553 -15.695 1.00 97.25 87 ARG A CA 1
ATOM 695 C C . ARG A 1 87 ? 12.497 6.385 -16.411 1.00 97.25 87 ARG A C 1
ATOM 697 O O . ARG A 1 87 ? 11.480 5.835 -16.800 1.00 97.25 87 ARG A O 1
ATOM 704 N N . GLU A 1 88 ? 12.741 7.674 -16.627 1.00 97.31 88 GLU A N 1
ATOM 705 C CA . GLU A 1 88 ? 11.815 8.535 -17.373 1.00 97.31 88 GLU A CA 1
ATOM 706 C C . GLU A 1 88 ? 11.551 7.986 -18.786 1.00 97.31 88 GLU A C 1
ATOM 708 O O . GLU A 1 88 ? 10.399 7.820 -19.182 1.00 97.31 88 GLU A O 1
ATOM 713 N N . ILE A 1 89 ? 12.608 7.593 -19.508 1.00 97.69 89 ILE A N 1
ATOM 714 C CA . ILE A 1 89 ? 12.483 6.966 -20.833 1.00 97.69 89 ILE A CA 1
ATOM 715 C C . ILE A 1 89 ? 11.682 5.659 -20.758 1.00 97.69 89 ILE A C 1
ATOM 717 O O . ILE A 1 89 ? 10.810 5.433 -21.597 1.00 97.69 89 ILE A O 1
ATOM 721 N N . LEU A 1 90 ? 11.966 4.805 -19.770 1.00 97.62 90 LEU A N 1
ATOM 722 C CA . LEU A 1 90 ? 11.250 3.547 -19.559 1.00 97.62 90 LEU A CA 1
ATOM 723 C C . LEU A 1 90 ? 9.755 3.792 -19.324 1.00 97.62 90 LEU A C 1
ATOM 725 O O . LEU A 1 90 ? 8.929 3.143 -19.959 1.00 97.62 90 LEU A O 1
ATOM 729 N N . LEU A 1 91 ? 9.404 4.733 -18.445 1.00 95.12 91 LEU A N 1
ATOM 730 C CA . LEU A 1 91 ? 8.013 5.062 -18.134 1.00 95.12 91 LEU A CA 1
ATOM 731 C C . LEU A 1 91 ? 7.262 5.513 -19.392 1.00 95.12 91 LEU A C 1
ATOM 733 O O . LEU A 1 91 ? 6.226 4.930 -19.711 1.00 95.12 91 LEU A O 1
ATOM 737 N N . ILE A 1 92 ? 7.842 6.429 -20.176 1.00 96.06 92 ILE A N 1
ATOM 738 C CA . ILE A 1 92 ? 7.254 6.899 -21.441 1.00 96.06 92 ILE A CA 1
ATOM 739 C C . ILE A 1 92 ? 7.066 5.739 -22.430 1.00 96.06 92 ILE A C 1
ATOM 741 O O . ILE A 1 92 ? 6.009 5.606 -23.047 1.00 96.06 92 ILE A O 1
ATOM 745 N N . GLN A 1 93 ? 8.063 4.859 -22.573 1.00 97.25 93 GLN A N 1
ATOM 746 C CA . GLN A 1 93 ? 7.972 3.681 -23.448 1.00 97.25 93 GLN A CA 1
ATOM 747 C C . GLN A 1 93 ? 6.869 2.706 -23.024 1.00 97.25 93 GLN A C 1
ATOM 749 O O . GLN A 1 93 ? 6.290 2.027 -23.871 1.00 97.25 93 GLN A O 1
ATOM 754 N N . MET A 1 94 ? 6.577 2.641 -21.726 1.00 95.75 94 MET A N 1
ATOM 755 C CA . MET A 1 94 ? 5.520 1.810 -21.154 1.00 95.75 94 MET A CA 1
ATOM 756 C C . MET A 1 94 ? 4.162 2.521 -21.088 1.00 95.75 94 MET A C 1
ATOM 758 O O . MET A 1 94 ? 3.214 1.955 -20.547 1.00 95.75 94 MET A O 1
ATOM 762 N N . GLY A 1 95 ? 4.053 3.722 -21.663 1.00 95.56 95 GLY A N 1
ATOM 763 C CA . GLY A 1 95 ? 2.807 4.480 -21.754 1.00 95.56 95 GLY A CA 1
ATOM 764 C C . GLY A 1 95 ? 2.451 5.268 -20.495 1.00 95.56 95 GLY A C 1
ATOM 765 O O . GLY A 1 95 ? 1.285 5.603 -20.326 1.00 95.56 95 GLY A O 1
ATOM 766 N N . TRP A 1 96 ? 3.426 5.548 -19.628 1.00 96.00 96 TRP A N 1
ATOM 767 C CA . TRP A 1 96 ? 3.236 6.313 -18.400 1.00 96.00 96 TRP A CA 1
ATOM 768 C C . TRP A 1 96 ? 3.836 7.710 -18.503 1.00 96.00 96 TRP A C 1
ATOM 770 O O . TRP A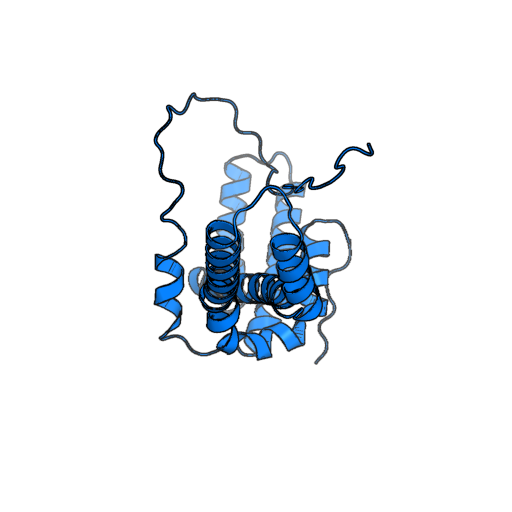 1 96 ? 5.006 7.870 -18.856 1.00 96.00 96 TRP A O 1
ATOM 780 N N . GLU A 1 97 ? 3.072 8.704 -18.062 1.00 95.25 97 GLU A N 1
ATOM 781 C CA . GLU A 1 97 ? 3.651 9.939 -17.537 1.00 95.25 97 GLU A CA 1
ATOM 782 C C . GLU A 1 97 ? 4.233 9.674 -16.137 1.00 95.25 97 GLU A C 1
ATOM 784 O O . GLU A 1 97 ? 3.694 8.873 -15.364 1.00 95.25 97 GLU A O 1
ATOM 789 N N . VAL A 1 98 ? 5.329 10.355 -15.778 1.00 90.50 98 VAL A N 1
ATOM 790 C CA . VAL A 1 98 ? 6.012 10.135 -14.484 1.00 90.50 98 VAL A CA 1
ATOM 791 C C . VAL A 1 98 ? 5.066 10.383 -13.306 1.00 90.50 98 VAL A C 1
ATOM 793 O O . VAL A 1 98 ? 4.976 9.559 -12.397 1.00 90.50 98 VAL A O 1
ATOM 796 N N . GLU A 1 99 ? 4.321 11.488 -13.353 1.00 93.56 99 GLU A N 1
ATOM 797 C CA . GLU A 1 99 ? 3.363 11.864 -12.310 1.00 93.56 99 GLU A CA 1
ATOM 798 C C . GLU A 1 99 ? 2.204 10.861 -12.204 1.00 93.56 99 GLU A C 1
ATOM 800 O O . GLU A 1 99 ? 1.798 10.499 -11.100 1.00 93.56 99 GLU A O 1
ATOM 805 N N . GLU A 1 100 ? 1.705 10.347 -13.332 1.00 94.50 100 GLU A N 1
ATOM 806 C CA . GLU A 1 100 ? 0.627 9.352 -13.350 1.00 94.50 100 GLU A CA 1
ATOM 807 C C . GLU A 1 100 ? 1.068 8.034 -12.700 1.00 94.50 100 GLU A C 1
ATOM 809 O O . GLU A 1 100 ? 0.329 7.445 -11.900 1.00 94.50 100 GLU A O 1
ATOM 814 N N . PHE A 1 101 ? 2.289 7.586 -13.002 1.00 96.12 101 PHE A N 1
ATOM 815 C CA . PHE A 1 101 ? 2.856 6.380 -12.408 1.00 96.12 101 PHE A CA 1
ATOM 816 C C . PHE A 1 101 ? 3.020 6.521 -10.888 1.00 96.12 101 PHE A C 1
ATOM 818 O O . PHE A 1 101 ? 2.633 5.628 -10.131 1.00 96.12 101 PHE A O 1
ATOM 825 N N . GLU A 1 102 ? 3.542 7.659 -10.428 1.00 95.12 102 GLU A N 1
ATOM 826 C CA . GLU A 1 102 ? 3.764 7.933 -9.003 1.00 95.12 102 GLU A CA 1
ATOM 827 C C . GLU A 1 102 ? 2.448 8.128 -8.238 1.00 95.12 102 GLU A C 1
ATOM 829 O O . GLU A 1 102 ? 2.283 7.608 -7.130 1.00 95.12 102 GLU A O 1
ATOM 834 N N . ASN A 1 103 ? 1.459 8.790 -8.842 1.00 96.06 103 ASN A N 1
ATOM 835 C CA . ASN A 1 103 ? 0.112 8.878 -8.281 1.00 96.06 103 ASN A CA 1
ATOM 836 C C . ASN A 1 103 ? -0.535 7.487 -8.162 1.00 96.06 103 ASN A C 1
ATOM 838 O O . ASN A 1 103 ? -1.131 7.155 -7.134 1.00 96.06 103 ASN A O 1
ATOM 842 N N . THR A 1 104 ? -0.357 6.630 -9.170 1.00 96.56 104 THR A N 1
ATOM 843 C CA . THR A 1 104 ? -0.846 5.245 -9.137 1.00 96.56 104 THR A CA 1
ATOM 844 C C . THR A 1 104 ? -0.183 4.437 -8.016 1.00 96.56 104 THR A C 1
ATOM 846 O O . THR A 1 104 ? -0.890 3.770 -7.255 1.00 96.56 104 THR A O 1
ATOM 849 N N . GLU A 1 105 ? 1.143 4.537 -7.841 1.00 97.12 105 GLU A N 1
ATOM 850 C CA . GLU A 1 105 ? 1.870 3.912 -6.720 1.00 97.12 105 GLU A CA 1
ATOM 851 C C . GLU A 1 105 ? 1.300 4.369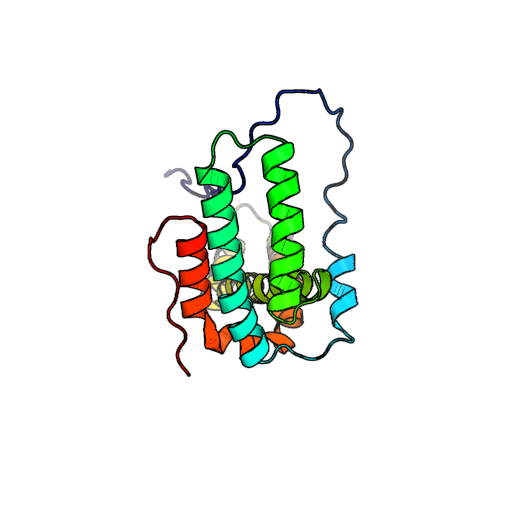 -5.370 1.00 97.12 105 GLU A C 1
ATOM 853 O O . GLU A 1 105 ? 0.997 3.545 -4.500 1.00 97.12 105 GLU A O 1
ATOM 858 N N . ASN A 1 106 ? 1.089 5.676 -5.206 1.00 96.38 106 ASN A N 1
ATOM 859 C CA . ASN A 1 106 ? 0.550 6.254 -3.979 1.00 96.38 106 ASN A CA 1
ATOM 860 C C . ASN A 1 106 ? -0.860 5.742 -3.668 1.00 96.38 106 ASN A C 1
ATOM 862 O O . ASN A 1 106 ? -1.118 5.314 -2.541 1.00 96.38 106 ASN A O 1
ATOM 866 N N . ARG A 1 107 ? -1.757 5.713 -4.657 1.00 96.69 107 ARG A N 1
ATOM 867 C CA . ARG A 1 107 ? -3.131 5.209 -4.496 1.00 96.69 107 ARG A CA 1
ATOM 868 C C . ARG A 1 107 ? -3.157 3.722 -4.144 1.00 96.69 107 ARG A C 1
ATOM 870 O O . ARG A 1 107 ? -3.870 3.318 -3.224 1.00 96.69 107 ARG A O 1
ATOM 877 N N . ILE A 1 108 ? -2.325 2.904 -4.793 1.00 97.62 108 ILE A N 1
ATOM 878 C CA . ILE A 1 108 ? -2.178 1.480 -4.449 1.00 97.62 108 ILE A CA 1
ATOM 879 C C . ILE A 1 108 ? -1.678 1.325 -3.006 1.00 97.62 108 ILE A C 1
ATOM 881 O O . ILE A 1 108 ? -2.253 0.554 -2.232 1.00 97.62 108 ILE A O 1
ATOM 885 N N . ASN A 1 109 ? -0.653 2.080 -2.608 1.00 95.69 109 ASN A N 1
ATOM 886 C CA . ASN A 1 109 ? -0.097 2.028 -1.256 1.00 95.69 109 ASN A CA 1
ATOM 887 C C . ASN A 1 109 ? -1.099 2.488 -0.188 1.00 95.69 109 ASN A C 1
ATOM 889 O O . ASN A 1 109 ? -1.176 1.869 0.876 1.00 95.69 109 ASN A O 1
ATOM 893 N N . GLN A 1 110 ? -1.905 3.513 -0.474 1.00 95.12 110 GLN A N 1
ATOM 894 C CA . GLN A 1 110 ? -2.995 3.949 0.398 1.00 95.12 110 GLN A CA 1
ATOM 895 C C . GLN A 1 110 ? -4.023 2.838 0.597 1.00 95.12 110 GLN A C 1
ATOM 897 O O . GLN A 1 110 ? -4.380 2.553 1.738 1.00 95.12 110 GLN A O 1
ATOM 902 N N . VAL A 1 111 ? -4.445 2.150 -0.472 1.00 97.19 111 VAL A N 1
ATOM 903 C CA . VAL A 1 111 ? -5.354 1.001 -0.351 1.00 97.19 111 VAL A CA 1
ATOM 904 C C . VAL A 1 111 ? -4.735 -0.099 0.513 1.00 97.19 111 VAL A C 1
ATOM 906 O O . VAL A 1 111 ? -5.387 -0.595 1.430 1.00 97.19 111 VAL A O 1
ATOM 909 N N . LEU A 1 112 ? -3.475 -0.473 0.275 1.00 95.56 112 LEU A N 1
ATOM 910 C CA . LEU A 1 112 ? -2.800 -1.514 1.059 1.00 95.56 112 LEU A CA 1
ATOM 911 C C . LEU A 1 112 ? -2.677 -1.139 2.547 1.00 95.56 112 LEU A C 1
ATOM 913 O O . LEU A 1 112 ? -2.887 -1.988 3.418 1.00 95.56 112 LEU A O 1
ATOM 917 N N . ALA A 1 113 ? -2.366 0.123 2.849 1.00 92.19 113 ALA A N 1
ATOM 918 C CA . ALA A 1 113 ? -2.321 0.636 4.215 1.00 92.19 113 ALA A CA 1
ATOM 919 C C . ALA A 1 113 ? -3.717 0.660 4.859 1.00 92.19 113 ALA A C 1
ATOM 921 O O . ALA A 1 113 ? -3.882 0.184 5.984 1.00 92.19 113 ALA A O 1
ATOM 922 N N . GLY A 1 114 ? -4.726 1.140 4.132 1.00 93.44 114 GLY A N 1
ATOM 923 C CA . GLY A 1 114 ? -6.111 1.199 4.583 1.00 93.44 114 GLY A CA 1
ATOM 924 C C . GLY A 1 114 ? -6.690 -0.178 4.890 1.00 93.44 114 GLY A C 1
ATOM 925 O O . GLY A 1 114 ? -7.300 -0.349 5.938 1.00 93.44 114 GLY A O 1
ATOM 926 N N . LEU A 1 115 ? -6.405 -1.193 4.068 1.00 93.38 115 LEU A N 1
ATOM 927 C CA . LEU A 1 115 ? -6.794 -2.586 4.332 1.00 93.38 115 LEU A CA 1
ATOM 928 C C . LEU A 1 115 ? -6.163 -3.136 5.618 1.00 93.38 115 LEU A C 1
ATOM 930 O O . LEU A 1 115 ? -6.818 -3.848 6.381 1.00 93.38 115 LEU A O 1
ATOM 934 N N . LYS A 1 116 ? -4.894 -2.799 5.885 1.00 91.12 116 LYS A N 1
ATOM 935 C CA . LYS A 1 116 ? -4.232 -3.187 7.136 1.00 91.12 116 LYS A CA 1
ATOM 936 C C . LYS A 1 116 ? -4.937 -2.547 8.333 1.00 91.12 116 LYS A C 1
ATOM 938 O O . LYS A 1 116 ? -5.264 -3.252 9.284 1.00 91.12 116 LYS A O 1
ATOM 943 N N . ILE A 1 117 ? -5.204 -1.242 8.284 1.00 89.69 117 ILE A N 1
ATOM 944 C CA . ILE A 1 117 ? -5.916 -0.534 9.358 1.00 89.69 117 ILE A CA 1
ATOM 945 C C . ILE A 1 117 ? -7.337 -1.068 9.530 1.00 89.69 117 ILE A C 1
ATOM 947 O O . ILE A 1 117 ? -7.736 -1.336 10.659 1.00 89.69 117 ILE A O 1
ATOM 951 N N . GLU A 1 118 ? -8.067 -1.287 8.436 1.00 90.69 118 GLU A N 1
ATOM 952 C CA . GLU A 1 118 ? -9.413 -1.860 8.452 1.00 90.69 118 GLU A CA 1
ATOM 953 C C . GLU A 1 118 ? -9.421 -3.184 9.212 1.00 90.69 118 GLU A C 1
ATOM 955 O O . GLU A 1 118 ? -10.259 -3.361 10.089 1.00 90.69 118 GLU A O 1
ATOM 960 N N . SER A 1 119 ? -8.455 -4.074 8.955 1.00 88.19 119 SER A N 1
ATOM 961 C CA . SER A 1 119 ? -8.368 -5.361 9.657 1.00 88.19 119 SER A CA 1
ATOM 962 C C . SER A 1 119 ? -8.181 -5.224 11.173 1.00 88.19 119 SER A C 1
ATOM 964 O O . SER A 1 119 ? -8.699 -6.049 11.916 1.00 88.19 119 SER A O 1
ATOM 966 N N . HIS A 1 120 ? -7.514 -4.161 11.638 1.00 82.06 120 HIS A N 1
ATOM 967 C CA . HIS A 1 120 ? -7.361 -3.871 13.065 1.00 82.06 120 HIS A CA 1
ATOM 968 C C . HIS A 1 120 ? -8.632 -3.263 13.673 1.00 82.06 120 HIS A C 1
ATOM 970 O O . HIS A 1 120 ? -9.023 -3.630 14.772 1.00 82.06 120 HIS A O 1
ATOM 976 N N . ILE A 1 121 ? -9.308 -2.348 12.971 1.00 86.81 121 ILE A N 1
ATOM 977 C CA . ILE A 1 121 ? -10.487 -1.658 13.524 1.00 86.81 121 ILE A CA 1
ATOM 978 C C . ILE A 1 121 ? -11.809 -2.407 13.309 1.00 86.81 121 ILE A C 1
ATOM 980 O O . ILE A 1 121 ? -12.831 -1.985 13.844 1.00 86.81 121 ILE A O 1
ATOM 984 N N . SER A 1 122 ? -11.842 -3.475 12.510 1.00 81.44 122 SER A N 1
ATOM 985 C CA . SER A 1 122 ? -13.064 -4.249 12.220 1.00 81.44 122 SER A CA 1
ATOM 986 C C . SER A 1 122 ? -13.339 -5.372 13.227 1.00 81.44 122 SER A C 1
ATOM 988 O O . SER A 1 122 ? -14.410 -5.975 13.185 1.00 81.44 122 SER A O 1
ATOM 990 N N . SER A 1 123 ? -12.427 -5.623 14.171 1.00 86.69 123 SER A N 1
ATOM 991 C CA . SER A 1 123 ? -12.636 -6.605 15.237 1.00 86.69 123 SER A CA 1
ATOM 992 C C . SER A 1 123 ? -13.487 -6.030 16.372 1.00 86.69 123 SER A C 1
ATOM 994 O O . SER A 1 123 ? -12.984 -5.416 17.314 1.00 86.69 123 SER A O 1
ATOM 996 N N . ASP A 1 124 ? -14.802 -6.258 16.317 1.00 84.94 124 ASP A N 1
ATOM 997 C CA . ASP A 1 124 ? -15.702 -5.874 17.414 1.00 84.94 124 ASP A CA 1
ATOM 998 C C . ASP A 1 124 ? -15.362 -6.599 18.721 1.00 84.94 124 ASP A C 1
ATOM 1000 O O . ASP A 1 124 ? -15.520 -6.033 19.796 1.00 84.94 124 ASP A O 1
ATOM 1004 N N . ALA A 1 125 ? -14.854 -7.831 18.656 1.00 88.12 125 ALA A N 1
ATOM 1005 C CA . ALA A 1 125 ? -14.466 -8.575 19.850 1.00 88.12 125 ALA A CA 1
ATOM 1006 C C . ALA A 1 125 ? -13.271 -7.934 20.574 1.00 88.12 125 ALA A C 1
ATOM 1008 O O . ALA A 1 125 ? -13.303 -7.818 21.799 1.00 88.12 125 ALA A O 1
ATOM 1009 N N . GLU A 1 126 ? -12.243 -7.501 19.836 1.00 87.75 126 GLU A N 1
ATOM 1010 C CA . GLU A 1 126 ? -11.089 -6.790 20.407 1.00 87.75 126 GLU A CA 1
ATOM 1011 C C . GLU A 1 126 ? -11.529 -5.462 21.018 1.00 87.75 126 GLU A C 1
ATOM 1013 O O . GLU A 1 126 ? -11.261 -5.207 22.189 1.00 87.75 126 GLU A O 1
ATOM 1018 N N . PHE A 1 127 ? -12.332 -4.690 20.285 1.00 91.56 127 PHE A N 1
ATOM 1019 C CA . PHE A 1 127 ? -12.866 -3.421 20.769 1.00 91.56 127 PHE A CA 1
ATOM 1020 C C . PHE A 1 127 ? -13.702 -3.574 22.052 1.00 91.56 127 PHE A C 1
ATOM 1022 O O . PHE A 1 127 ? -13.543 -2.829 23.018 1.00 91.56 127 PHE A O 1
ATOM 1029 N N . GLN A 1 128 ? -14.572 -4.587 22.109 1.00 93.56 128 GLN A N 1
ATOM 1030 C CA . GLN A 1 128 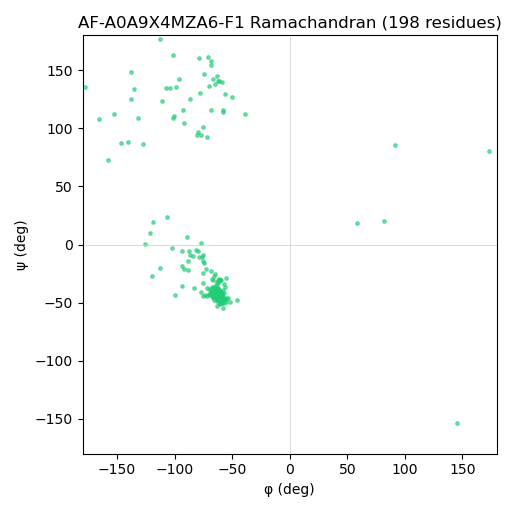? -15.358 -4.874 23.312 1.00 93.56 128 GLN A CA 1
ATOM 1031 C C . GLN A 1 128 ? -14.491 -5.365 24.477 1.00 93.56 128 GLN A C 1
ATOM 1033 O O . GLN A 1 128 ? -14.838 -5.134 25.637 1.00 93.56 128 GLN A O 1
ATOM 1038 N N . ASN A 1 129 ? -13.375 -6.040 24.205 1.00 94.69 129 ASN A N 1
ATOM 1039 C CA . ASN A 1 129 ? -12.429 -6.422 25.248 1.00 94.69 129 ASN A CA 1
ATOM 1040 C C . ASN A 1 129 ? -11.689 -5.201 25.807 1.00 94.69 129 ASN A C 1
ATOM 1042 O O . ASN A 1 129 ? -11.622 -5.074 27.025 1.00 94.69 129 ASN A O 1
ATOM 1046 N N . GLU A 1 130 ? -11.250 -4.262 24.968 1.00 93.81 130 GLU A N 1
ATOM 1047 C CA . GLU A 1 130 ? -10.644 -2.999 25.420 1.00 93.81 130 GLU A CA 1
ATOM 1048 C C . GLU A 1 130 ? -11.606 -2.195 26.314 1.00 93.81 130 GLU A C 1
ATOM 1050 O O . GLU A 1 130 ? -11.234 -1.740 27.398 1.00 93.81 130 GLU A O 1
ATOM 1055 N N . ILE A 1 131 ? -12.887 -2.107 25.930 1.00 96.44 131 ILE A N 1
ATOM 1056 C CA . ILE A 1 131 ? -13.929 -1.476 26.757 1.00 96.44 131 ILE A CA 1
ATOM 1057 C C . ILE A 1 131 ? -14.081 -2.192 28.108 1.00 96.44 131 ILE A C 1
ATOM 1059 O O . ILE A 1 131 ? -14.218 -1.543 29.151 1.00 96.44 131 ILE A O 1
ATOM 1063 N N . LYS A 1 132 ? -14.065 -3.530 28.130 1.00 97.38 132 LYS A N 1
ATOM 1064 C CA . LYS A 1 132 ? -14.133 -4.304 29.382 1.00 97.38 132 LYS A CA 1
ATOM 1065 C C . LYS A 1 132 ? -12.912 -4.062 30.264 1.00 97.38 132 LYS A C 1
ATOM 1067 O O . LYS A 1 132 ? -13.079 -3.892 31.471 1.00 97.38 132 LYS A O 1
ATOM 1072 N N . GLU A 1 133 ? -11.716 -4.014 29.685 1.00 97.12 133 GLU A N 1
ATOM 1073 C CA . GLU A 1 133 ? -10.478 -3.722 30.409 1.00 97.12 133 GLU A CA 1
ATOM 1074 C C . GLU A 1 133 ? -10.545 -2.343 31.075 1.00 97.12 133 GLU A C 1
ATOM 1076 O O . GLU A 1 133 ? -10.314 -2.242 32.283 1.00 97.12 133 GLU A O 1
ATOM 1081 N N . ILE A 1 134 ? -10.984 -1.310 30.343 1.00 97.31 134 ILE A N 1
ATOM 1082 C CA . ILE A 1 134 ? -11.209 0.039 30.887 1.00 97.31 134 ILE A CA 1
ATOM 1083 C C . ILE A 1 134 ? -12.220 0.002 32.039 1.00 97.31 134 ILE A C 1
ATOM 1085 O O . ILE A 1 134 ? -11.954 0.537 33.118 1.00 97.31 134 ILE A O 1
ATOM 1089 N N . ASN A 1 135 ? -13.362 -0.663 31.847 1.00 97.31 135 ASN A N 1
ATOM 1090 C CA . ASN A 1 135 ? -14.413 -0.736 32.864 1.00 97.31 135 ASN A CA 1
ATOM 1091 C C . ASN A 1 135 ? -13.968 -1.468 34.137 1.00 97.31 135 ASN A C 1
ATOM 1093 O O . ASN A 1 135 ? -14.361 -1.088 35.244 1.00 97.31 135 ASN A O 1
ATOM 1097 N N . SER A 1 136 ? -13.125 -2.489 33.990 1.00 97.62 136 SER A N 1
ATOM 1098 C CA . SER A 1 136 ? -12.581 -3.271 35.102 1.00 97.62 136 SER A CA 1
ATOM 1099 C C . SER A 1 136 ? -11.428 -2.585 35.845 1.00 97.62 136 SER A C 1
ATOM 1101 O O . SER A 1 136 ? -11.041 -3.046 36.919 1.00 97.62 136 SER A O 1
ATOM 1103 N N . ASN A 1 137 ? -10.881 -1.486 35.311 1.00 96.75 137 ASN A N 1
ATOM 1104 C CA . ASN A 1 137 ? -9.717 -0.818 35.880 1.00 96.75 137 ASN A CA 1
ATOM 1105 C C . ASN A 1 137 ? -10.060 -0.150 37.233 1.00 96.75 137 ASN A C 1
ATOM 1107 O O . ASN A 1 137 ? -10.855 0.796 37.259 1.00 96.75 137 ASN A O 1
ATOM 1111 N N . PRO A 1 138 ? -9.454 -0.588 38.358 1.00 96.56 138 PRO A N 1
ATOM 1112 C CA . PRO A 1 138 ? -9.773 -0.064 39.687 1.00 96.56 138 PRO A CA 1
ATOM 1113 C C . PRO A 1 138 ? -9.165 1.320 39.958 1.00 96.56 138 PRO A C 1
ATOM 1115 O O . PRO A 1 138 ? -9.505 1.950 40.956 1.00 96.56 138 PRO A O 1
ATOM 1118 N N . TYR A 1 139 ? -8.259 1.793 39.099 1.00 97.19 139 TYR A N 1
ATOM 1119 C CA . TYR A 1 139 ? -7.561 3.071 39.253 1.00 97.19 139 TYR A CA 1
ATOM 1120 C C . TYR A 1 139 ? -8.243 4.227 38.514 1.00 97.19 139 TYR A C 1
ATOM 1122 O O . TYR A 1 139 ? -7.816 5.373 38.650 1.00 97.19 139 TYR A O 1
ATOM 1130 N N . LEU A 1 140 ? -9.290 3.946 37.734 1.00 96.50 140 LEU A N 1
ATOM 1131 C CA . LEU A 1 140 ? -10.077 4.958 37.039 1.00 96.50 140 LEU A CA 1
ATOM 1132 C C . LEU A 1 140 ? -11.407 5.174 37.756 1.00 96.50 140 LEU A C 1
ATOM 1134 O O . LEU A 1 140 ? -12.117 4.230 38.095 1.00 96.50 140 LEU A O 1
ATOM 1138 N N . THR A 1 141 ? -11.775 6.437 37.939 1.00 98.06 141 THR A N 1
ATOM 1139 C CA . THR A 1 141 ? -13.140 6.806 38.332 1.00 98.06 141 THR A CA 1
ATOM 1140 C C . THR A 1 141 ? -14.122 6.518 37.197 1.00 98.06 141 THR A C 1
ATOM 1142 O O . THR A 1 141 ? -13.743 6.526 36.027 1.00 98.06 141 THR A O 1
ATOM 1145 N N . GLU A 1 142 ? -15.409 6.366 37.507 1.00 97.88 142 GLU A N 1
ATOM 1146 C CA . GLU A 1 142 ? -16.452 6.166 36.486 1.00 97.88 142 GLU A CA 1
ATOM 1147 C C . GLU A 1 142 ? -16.476 7.284 35.431 1.00 97.88 142 GLU A C 1
ATOM 1149 O O . GLU A 1 142 ? -16.637 7.026 34.239 1.00 97.88 142 GLU A O 1
ATOM 1154 N N . LYS A 1 143 ? -16.215 8.534 35.841 1.00 97.75 143 LYS A N 1
ATOM 1155 C CA . LYS A 1 143 ? -16.093 9.664 34.909 1.00 97.75 143 LYS A CA 1
ATOM 1156 C C . LYS A 1 143 ? -14.906 9.493 33.955 1.00 97.75 143 LYS A C 1
ATOM 1158 O O . LYS A 1 143 ? -15.037 9.795 32.773 1.00 97.75 143 LYS A O 1
ATOM 1163 N N . GLN A 1 144 ? -13.760 9.030 34.458 1.00 97.50 144 GLN A N 1
ATOM 1164 C CA . GLN A 1 144 ? -12.578 8.782 33.629 1.00 97.50 144 GLN A CA 1
ATOM 1165 C C . GLN A 1 144 ? -12.798 7.598 32.688 1.00 97.50 144 GLN A C 1
ATOM 1167 O O . GLN A 1 144 ? -12.491 7.729 31.513 1.00 97.50 144 GLN A O 1
ATOM 1172 N N . LYS A 1 145 ? -13.394 6.496 33.163 1.00 98.00 145 LYS A N 1
ATOM 1173 C CA . LYS A 1 145 ? -13.738 5.338 32.323 1.00 98.00 145 LYS A CA 1
ATOM 1174 C C . LYS A 1 145 ? -14.614 5.749 31.145 1.00 98.00 145 LYS A C 1
ATOM 1176 O O . LYS A 1 145 ? -14.274 5.448 30.006 1.00 98.00 145 LYS A O 1
ATOM 1181 N N . LYS A 1 146 ? -15.686 6.503 31.415 1.00 97.88 146 LYS A N 1
ATOM 1182 C CA . LYS A 1 146 ? -16.577 7.022 30.373 1.00 97.88 146 LYS A CA 1
ATOM 1183 C C . LYS A 1 146 ? -15.816 7.865 29.345 1.00 97.88 146 LYS A C 1
ATOM 1185 O O . LYS A 1 146 ? -15.918 7.594 28.157 1.00 97.88 146 LYS A O 1
ATOM 1190 N N . ALA A 1 147 ? -15.011 8.827 29.799 1.00 97.50 147 ALA A N 1
ATOM 1191 C CA . ALA A 1 147 ? -14.226 9.678 28.904 1.00 97.50 147 ALA A CA 1
ATOM 1192 C C . ALA A 1 147 ? -13.195 8.883 28.079 1.00 97.50 147 ALA A C 1
ATOM 1194 O O . ALA A 1 147 ? -12.976 9.183 26.911 1.00 97.50 147 ALA A O 1
ATOM 1195 N N . THR A 1 148 ? -12.563 7.857 28.657 1.00 97.06 148 THR A N 1
ATOM 1196 C CA . THR A 1 148 ? -11.626 6.989 27.930 1.00 97.06 148 THR A CA 1
ATOM 1197 C C . THR A 1 148 ? -12.333 6.159 26.860 1.00 97.06 148 THR A C 1
ATOM 1199 O O . THR A 1 148 ? -11.804 6.042 25.761 1.00 97.06 148 THR A O 1
ATOM 1202 N N . ILE A 1 149 ? -13.525 5.626 27.148 1.00 97.25 149 ILE A N 1
ATOM 1203 C CA . ILE A 1 149 ? -14.331 4.890 26.162 1.00 97.25 149 ILE A CA 1
ATOM 1204 C C . ILE A 1 149 ? -14.764 5.819 25.019 1.00 97.25 149 ILE A C 1
ATOM 1206 O O . ILE A 1 149 ? -14.591 5.457 23.861 1.00 97.25 149 ILE A O 1
ATOM 1210 N N . GLU A 1 150 ? -15.231 7.035 25.323 1.00 97.38 150 GLU A N 1
ATOM 1211 C CA . GLU A 1 150 ? -15.591 8.039 24.306 1.00 97.38 150 GLU A CA 1
ATOM 1212 C C . GLU A 1 150 ? -14.394 8.384 23.396 1.00 97.38 150 GLU A C 1
ATOM 1214 O O . GLU A 1 150 ? -14.533 8.464 22.176 1.00 97.38 150 GLU A O 1
ATOM 1219 N N . LEU A 1 151 ? -13.191 8.542 23.966 1.00 96.38 151 LEU A N 1
ATOM 1220 C CA . LEU A 1 151 ? -11.969 8.772 23.184 1.00 96.38 151 LEU A CA 1
ATOM 1221 C C . LEU A 1 151 ? -11.590 7.568 22.314 1.00 96.38 151 LEU A C 1
ATOM 1223 O O . LEU A 1 151 ? -11.095 7.754 21.205 1.00 96.38 151 LEU A O 1
ATOM 1227 N N . LEU A 1 152 ? -11.811 6.350 22.808 1.00 94.38 152 LEU A N 1
ATOM 1228 C CA . LEU A 1 152 ? -11.525 5.120 22.077 1.00 94.38 152 LEU A CA 1
ATOM 1229 C C . LEU A 1 152 ? -12.480 4.938 20.882 1.00 94.38 152 LEU A C 1
ATOM 1231 O O . LEU A 1 152 ? -12.042 4.600 19.782 1.00 94.38 152 LEU A O 1
ATOM 1235 N N . GLU A 1 153 ? -13.772 5.212 21.073 1.00 94.25 153 GLU A N 1
ATOM 1236 C CA . GLU A 1 153 ? -14.773 5.244 19.998 1.00 94.25 153 GLU A CA 1
ATOM 1237 C C . GLU A 1 153 ? -14.415 6.288 18.933 1.00 94.25 153 GLU A C 1
ATOM 1239 O O . GLU A 1 153 ? -14.402 5.974 17.739 1.00 94.25 153 GLU A O 1
ATOM 1244 N N . LEU A 1 154 ? -14.033 7.493 19.365 1.00 94.62 154 LEU A N 1
ATOM 1245 C CA . LEU A 1 154 ? -13.608 8.567 18.471 1.00 94.62 154 LEU A CA 1
ATOM 1246 C C . LEU A 1 154 ? -12.325 8.215 17.696 1.00 94.62 154 LEU A C 1
ATOM 1248 O O . LEU A 1 154 ? -12.237 8.506 16.505 1.00 94.62 154 LEU A O 1
ATOM 1252 N N . ASP A 1 155 ? -11.330 7.574 18.321 1.00 92.31 155 ASP A N 1
ATOM 1253 C CA . ASP A 1 155 ? -10.122 7.104 17.620 1.00 92.31 155 ASP A CA 1
ATOM 1254 C C . ASP A 1 155 ? -10.473 6.076 16.536 1.00 92.31 155 ASP A C 1
ATOM 1256 O O . ASP A 1 155 ? -9.980 6.158 15.407 1.00 92.31 155 ASP A O 1
ATOM 1260 N N . ARG A 1 156 ? -11.379 5.139 16.841 1.00 91.25 156 ARG A N 1
ATOM 1261 C CA . ARG A 1 156 ? -11.846 4.132 15.879 1.00 91.25 156 ARG A CA 1
ATOM 1262 C C . ARG A 1 156 ? -12.545 4.779 14.681 1.00 91.25 156 ARG A C 1
ATOM 1264 O O . ARG A 1 156 ? -12.253 4.412 13.540 1.00 91.25 156 ARG A O 1
ATOM 1271 N N . GLU A 1 157 ? -13.424 5.749 14.924 1.00 92.56 157 GLU A N 1
ATOM 1272 C CA . GLU A 1 157 ? -14.102 6.514 13.871 1.00 92.56 157 GLU A CA 1
ATOM 1273 C C . GLU A 1 157 ? -13.103 7.314 13.024 1.00 92.56 157 GLU A C 1
ATOM 1275 O O . GLU A 1 157 ? -13.105 7.204 11.795 1.00 92.56 157 GLU A O 1
ATOM 1280 N N . ASN A 1 158 ? -12.177 8.032 13.664 1.00 92.62 158 ASN A N 1
ATOM 1281 C CA . ASN A 1 158 ? -11.152 8.816 12.979 1.00 92.62 158 ASN A CA 1
ATOM 1282 C C . ASN A 1 158 ? -10.260 7.946 12.088 1.00 92.62 158 ASN A C 1
ATOM 1284 O O . ASN A 1 158 ? -9.985 8.312 10.943 1.00 92.62 158 ASN A O 1
ATOM 1288 N N . ARG A 1 159 ? -9.831 6.770 12.564 1.00 90.06 159 ARG A N 1
ATOM 1289 C CA . ARG A 1 159 ? -9.060 5.820 11.745 1.00 90.06 159 ARG A CA 1
ATOM 1290 C C . ARG A 1 159 ? -9.859 5.324 10.549 1.00 90.06 159 ARG A C 1
ATOM 1292 O O . ARG A 1 159 ? -9.298 5.199 9.461 1.00 90.06 159 ARG A O 1
ATOM 1299 N N . ARG A 1 160 ? -11.156 5.060 10.722 1.00 91.50 160 ARG A N 1
ATOM 1300 C CA . ARG A 1 160 ? -12.026 4.650 9.618 1.00 91.50 160 ARG A CA 1
ATOM 1301 C C . ARG A 1 160 ? -12.130 5.745 8.558 1.00 91.50 160 ARG A C 1
ATOM 1303 O O . ARG A 1 160 ? -11.800 5.491 7.401 1.00 91.50 160 ARG A O 1
ATOM 1310 N N . ALA A 1 161 ? -12.475 6.961 8.973 1.00 91.50 161 ALA A N 1
ATOM 1311 C CA . ALA A 1 161 ? -12.622 8.110 8.085 1.00 91.50 161 ALA A CA 1
ATOM 1312 C C . ALA A 1 161 ? -11.310 8.486 7.375 1.00 91.50 161 ALA A C 1
ATOM 1314 O O . ALA A 1 161 ? -11.326 8.921 6.227 1.00 91.50 161 ALA A O 1
ATOM 1315 N N . THR A 1 162 ? -10.168 8.292 8.041 1.00 89.25 162 THR A N 1
ATOM 1316 C CA . THR A 1 162 ? -8.850 8.660 7.501 1.00 89.25 162 THR A CA 1
ATOM 1317 C C . THR A 1 162 ? -8.273 7.597 6.570 1.00 89.25 162 THR A C 1
ATOM 1319 O O . THR A 1 162 ? -7.629 7.939 5.584 1.00 89.25 162 THR A O 1
ATOM 1322 N N . PHE A 1 163 ? -8.466 6.307 6.863 1.00 89.56 163 PHE A N 1
ATOM 1323 C CA . PHE A 1 163 ? -7.739 5.235 6.169 1.00 89.56 163 PHE A CA 1
ATOM 1324 C C . PHE A 1 163 ? -8.628 4.251 5.415 1.00 89.56 163 PHE A C 1
ATOM 1326 O O . PHE A 1 163 ? -8.162 3.636 4.459 1.00 89.56 163 PHE A O 1
ATOM 1333 N N . VAL A 1 164 ? -9.880 4.065 5.830 1.00 89.19 164 VAL A N 1
ATOM 1334 C CA . VAL A 1 164 ? -10.771 3.043 5.258 1.00 89.19 164 VAL A CA 1
ATOM 1335 C C . VAL A 1 164 ? -11.736 3.650 4.252 1.00 89.19 164 VAL A C 1
ATOM 1337 O O . VAL A 1 164 ? -11.930 3.099 3.170 1.00 89.19 164 VAL A O 1
ATOM 1340 N N . ASP A 1 165 ? -12.325 4.794 4.571 1.00 91.81 165 ASP A N 1
ATOM 1341 C CA . ASP A 1 165 ? -13.299 5.434 3.688 1.00 91.81 165 ASP A CA 1
ATOM 1342 C C . ASP A 1 165 ? -12.664 5.971 2.389 1.00 91.81 165 ASP A C 1
ATOM 1344 O O . ASP A 1 165 ? -13.234 5.744 1.317 1.00 91.81 165 ASP A O 1
ATOM 1348 N N . PRO A 1 166 ? -11.460 6.584 2.404 1.00 91.38 166 PRO A N 1
ATOM 1349 C CA . PRO A 1 166 ? -10.852 7.114 1.182 1.00 91.38 166 PRO A CA 1
ATOM 1350 C C . PRO A 1 166 ? -10.480 6.034 0.159 1.00 91.38 166 PRO A C 1
ATOM 1352 O O . PRO A 1 166 ? -10.470 6.295 -1.042 1.00 91.38 166 PRO A O 1
ATOM 1355 N N . ILE A 1 167 ? -10.213 4.805 0.612 1.00 93.19 167 ILE A N 1
ATOM 1356 C CA . ILE A 1 167 ? -9.710 3.736 -0.258 1.00 93.19 167 ILE A CA 1
ATOM 1357 C C . ILE A 1 167 ? -10.816 2.986 -1.009 1.00 93.19 167 ILE A C 1
ATOM 1359 O O . ILE A 1 167 ? -10.511 2.198 -1.903 1.00 93.19 167 ILE A O 1
ATOM 1363 N N . GLN A 1 168 ? -12.095 3.200 -0.672 1.00 93.50 168 GLN A N 1
ATOM 1364 C CA . GLN A 1 168 ? -13.211 2.380 -1.175 1.00 93.50 168 GLN A CA 1
ATOM 1365 C C . GLN A 1 168 ? -13.307 2.350 -2.700 1.00 93.50 168 GLN A C 1
ATOM 1367 O O . GLN A 1 168 ? -13.674 1.332 -3.283 1.00 93.50 168 GLN A O 1
ATOM 1372 N N . LYS A 1 169 ? -12.949 3.460 -3.342 1.00 94.62 169 LYS A N 1
ATOM 1373 C CA . LYS A 1 169 ? -13.003 3.625 -4.792 1.00 94.62 169 LYS A CA 1
ATOM 1374 C C . LYS A 1 169 ? -12.012 2.729 -5.535 1.00 94.62 169 LYS A C 1
ATOM 1376 O O . LYS A 1 169 ? -12.382 2.095 -6.517 1.00 94.62 169 LYS A O 1
ATOM 1381 N N . ASP A 1 170 ? -10.777 2.663 -5.050 1.00 96.62 170 ASP A N 1
ATOM 1382 C CA . ASP A 1 170 ? -9.674 1.951 -5.710 1.00 96.62 170 ASP A CA 1
ATOM 1383 C C . ASP A 1 170 ? -9.509 0.520 -5.201 1.00 96.62 170 ASP A C 1
ATOM 1385 O O . ASP A 1 170 ? -8.927 -0.341 -5.870 1.00 96.62 170 ASP A O 1
ATOM 1389 N N . ARG A 1 171 ? -10.083 0.244 -4.025 1.00 95.81 171 ARG A N 1
ATOM 1390 C CA . ARG A 1 171 ? -10.069 -1.059 -3.368 1.00 95.81 171 ARG A CA 1
ATOM 1391 C C . ARG A 1 171 ? -10.397 -2.224 -4.307 1.00 95.81 171 ARG A C 1
ATOM 1393 O O . ARG A 1 171 ? -9.641 -3.193 -4.262 1.00 95.81 171 ARG A O 1
ATOM 1400 N N . PRO A 1 172 ? -11.445 -2.199 -5.156 1.00 97.38 172 PRO A N 1
ATOM 1401 C CA . PRO A 1 172 ? -11.791 -3.360 -5.977 1.00 97.38 172 PRO A CA 1
ATOM 1402 C C . PRO A 1 172 ? -10.689 -3.767 -6.963 1.00 97.38 172 PRO A C 1
ATOM 1404 O O . PRO A 1 172 ? -10.441 -4.960 -7.145 1.00 97.38 172 PRO A O 1
ATOM 1407 N N . ALA A 1 173 ? -10.008 -2.795 -7.577 1.00 97.31 173 ALA A N 1
ATOM 1408 C CA . ALA A 1 173 ? -8.931 -3.062 -8.526 1.00 97.31 173 ALA A CA 1
ATOM 1409 C C . ALA A 1 173 ? -7.675 -3.589 -7.826 1.00 97.31 173 ALA A C 1
ATOM 1411 O O . ALA A 1 173 ? -7.108 -4.592 -8.253 1.00 97.31 173 ALA A O 1
ATOM 1412 N N . VAL A 1 174 ? -7.285 -2.972 -6.708 1.00 97.31 174 VAL A N 1
ATOM 1413 C CA . VAL A 1 174 ? -6.110 -3.396 -5.928 1.00 97.31 174 VAL A CA 1
ATOM 1414 C C . VAL A 1 174 ? -6.323 -4.773 -5.296 1.00 97.31 174 VAL A C 1
ATOM 1416 O O . VAL A 1 174 ? -5.424 -5.613 -5.317 1.00 97.31 174 VAL A O 1
ATOM 1419 N N . MET A 1 175 ? -7.526 -5.049 -4.783 1.00 96.75 175 MET A N 1
ATOM 1420 C CA . MET A 1 175 ? -7.875 -6.349 -4.198 1.00 96.75 175 MET A CA 1
ATOM 1421 C C . MET A 1 175 ? -7.735 -7.501 -5.195 1.00 96.75 175 MET A C 1
ATOM 1423 O O . MET A 1 175 ? -7.404 -8.613 -4.784 1.00 96.75 175 MET A O 1
ATOM 1427 N N . ALA A 1 176 ? -7.943 -7.245 -6.490 1.00 97.00 176 ALA A N 1
ATOM 1428 C CA . ALA A 1 176 ? -7.772 -8.255 -7.530 1.00 97.00 176 ALA A CA 1
ATOM 142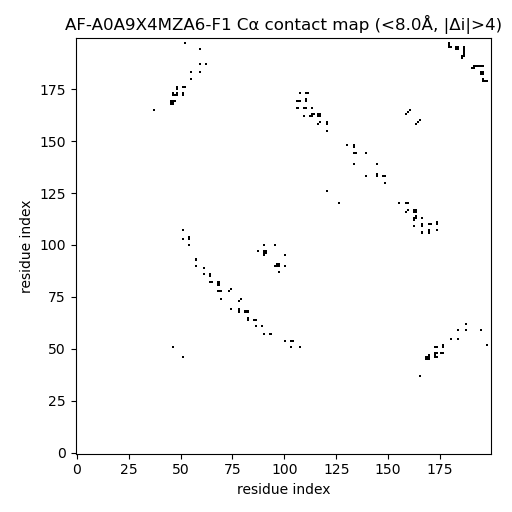9 C C . ALA A 1 176 ? -6.316 -8.738 -7.668 1.00 97.00 176 ALA A C 1
ATOM 1431 O O . ALA A 1 176 ? -6.112 -9.875 -8.080 1.00 97.00 176 ALA A O 1
ATOM 1432 N N . TYR A 1 177 ? -5.336 -7.916 -7.271 1.00 97.75 177 TYR A N 1
ATOM 1433 C CA . TYR A 1 177 ? -3.898 -8.192 -7.388 1.00 97.75 177 TYR A CA 1
ATOM 1434 C C . TYR A 1 177 ? -3.172 -8.225 -6.036 1.00 97.75 177 TYR A C 1
ATOM 1436 O O . TYR A 1 177 ? -1.955 -8.057 -5.962 1.00 97.75 177 TYR A O 1
ATOM 1444 N N . ILE A 1 178 ? -3.885 -8.409 -4.920 1.00 96.25 178 ILE A N 1
ATOM 1445 C CA . ILE A 1 178 ? -3.283 -8.265 -3.583 1.00 96.25 178 ILE A CA 1
ATOM 1446 C C . ILE A 1 178 ? -2.143 -9.262 -3.313 1.00 96.25 178 ILE A C 1
ATOM 1448 O O . ILE A 1 178 ? -1.218 -8.964 -2.553 1.00 96.25 178 ILE A O 1
ATOM 1452 N N . LYS A 1 179 ? -2.187 -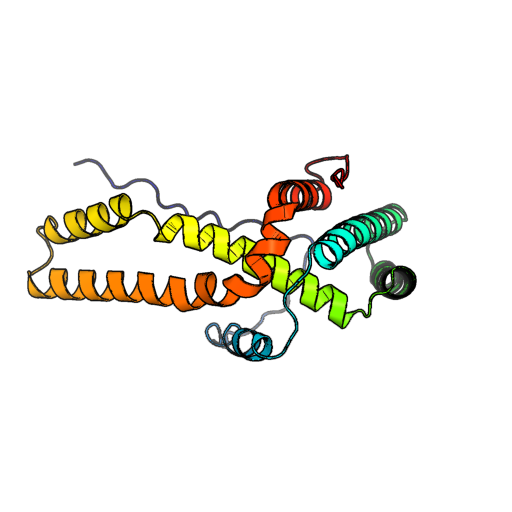10.450 -3.929 1.00 96.81 179 LYS A N 1
ATOM 1453 C CA . LYS A 1 179 ? -1.133 -11.465 -3.793 1.00 96.81 179 LYS A CA 1
ATOM 1454 C C . LYS A 1 179 ? 0.098 -11.072 -4.602 1.00 96.81 179 LYS A C 1
ATOM 1456 O O . LYS A 1 179 ? 1.212 -11.153 -4.093 1.00 96.81 179 LYS A O 1
ATOM 1461 N N . GLU A 1 180 ? -0.118 -10.607 -5.821 1.00 98.06 180 GLU A N 1
ATOM 1462 C CA . GLU A 1 180 ? 0.893 -10.165 -6.771 1.00 98.06 180 GLU A CA 1
ATOM 1463 C C . GLU A 1 180 ? 1.595 -8.906 -6.259 1.00 98.06 180 GLU A C 1
ATOM 1465 O O . GLU A 1 180 ? 2.815 -8.846 -6.298 1.00 98.06 180 GLU A O 1
ATOM 1470 N N . LEU A 1 181 ? 0.862 -7.953 -5.677 1.00 97.69 181 LEU A N 1
ATOM 1471 C CA . LEU A 1 181 ? 1.424 -6.761 -5.033 1.00 97.69 181 LEU A CA 1
ATOM 1472 C C . LEU A 1 181 ? 2.259 -7.105 -3.793 1.00 97.69 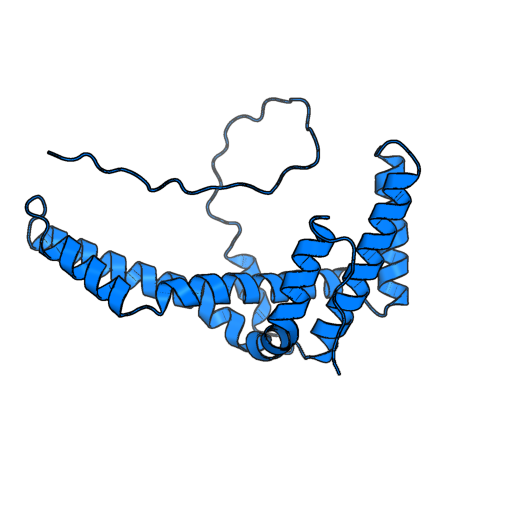181 LEU A C 1
ATOM 1474 O O . LEU A 1 181 ? 3.301 -6.496 -3.554 1.00 97.69 181 LEU A O 1
ATOM 1478 N N . ARG A 1 182 ? 1.842 -8.105 -3.004 1.00 96.19 182 ARG A N 1
ATOM 1479 C CA . ARG A 1 182 ? 2.647 -8.592 -1.873 1.00 96.19 182 ARG A CA 1
ATOM 1480 C C . ARG A 1 182 ? 3.930 -9.265 -2.353 1.00 96.19 182 ARG A C 1
ATOM 1482 O O . ARG A 1 182 ? 4.994 -8.981 -1.817 1.00 96.19 182 ARG A O 1
ATOM 1489 N N . HIS A 1 183 ? 3.837 -10.114 -3.374 1.00 97.69 183 HIS A N 1
ATOM 1490 C CA . HIS A 1 183 ? 5.009 -10.734 -3.991 1.00 97.69 183 HIS A CA 1
ATOM 1491 C C . HIS A 1 183 ? 5.920 -9.662 -4.595 1.00 97.69 183 HIS A C 1
ATOM 1493 O O . HIS A 1 183 ? 7.112 -9.679 -4.313 1.00 97.69 183 HIS A O 1
ATOM 1499 N N . LEU A 1 184 ? 5.379 -8.680 -5.322 1.00 97.75 184 LEU A N 1
ATOM 1500 C CA . LEU A 1 184 ? 6.137 -7.543 -5.845 1.00 97.75 184 LEU A CA 1
ATOM 1501 C C . LEU A 1 184 ? 6.936 -6.869 -4.729 1.00 97.75 184 LEU A C 1
ATOM 1503 O O . LEU A 1 184 ? 8.138 -6.697 -4.876 1.00 97.75 184 LEU A O 1
ATOM 1507 N N . LYS A 1 185 ? 6.309 -6.563 -3.589 1.00 97.19 185 LYS A N 1
ATOM 1508 C CA . LYS A 1 185 ? 7.006 -5.983 -2.434 1.00 97.19 185 LYS A CA 1
ATOM 1509 C C . LYS A 1 185 ? 8.193 -6.839 -1.975 1.00 97.19 185 LYS A C 1
ATOM 1511 O O . LYS A 1 185 ? 9.269 -6.294 -1.742 1.00 97.19 185 LYS A O 1
ATOM 1516 N N . ASP A 1 186 ? 8.018 -8.153 -1.859 1.00 97.44 186 ASP A N 1
ATOM 1517 C CA . ASP A 1 186 ? 9.096 -9.063 -1.447 1.00 97.44 186 ASP A CA 1
ATOM 1518 C C . ASP A 1 186 ? 10.213 -9.158 -2.499 1.00 97.44 186 ASP A C 1
ATOM 1520 O O . ASP A 1 186 ? 11.389 -9.234 -2.149 1.00 97.44 186 ASP A O 1
ATOM 1524 N N . TYR A 1 187 ? 9.854 -9.118 -3.783 1.00 97.12 187 TYR A N 1
ATOM 1525 C CA . TYR A 1 187 ? 10.796 -9.094 -4.901 1.00 97.12 187 TYR A CA 1
ATOM 1526 C C . TYR A 1 187 ? 11.628 -7.801 -4.920 1.00 97.12 187 TYR A C 1
ATOM 1528 O O . TYR A 1 187 ? 12.854 -7.860 -4.990 1.00 97.12 187 TYR A O 1
ATOM 1536 N N . LEU A 1 188 ? 10.980 -6.639 -4.775 1.00 96.06 188 LEU A N 1
ATOM 1537 C CA . LEU A 1 188 ? 11.641 -5.329 -4.705 1.00 96.06 188 LEU A CA 1
ATOM 1538 C C . LEU A 1 188 ? 12.551 -5.198 -3.475 1.00 96.06 188 LEU A C 1
ATOM 1540 O O . LEU A 1 188 ? 13.579 -4.527 -3.531 1.00 96.06 188 LEU A O 1
ATOM 1544 N N . ALA A 1 189 ? 12.190 -5.852 -2.369 1.00 96.12 189 ALA A N 1
ATOM 1545 C CA . ALA A 1 189 ? 13.010 -5.932 -1.162 1.00 96.12 189 ALA A CA 1
ATOM 1546 C C . ALA A 1 189 ? 14.169 -6.942 -1.274 1.00 96.12 189 ALA A C 1
ATOM 1548 O O . ALA A 1 189 ? 14.889 -7.143 -0.300 1.00 96.12 189 ALA A O 1
ATOM 1549 N N . GLU A 1 190 ? 14.335 -7.601 -2.426 1.00 94.56 190 GLU A N 1
ATOM 1550 C CA . GLU A 1 190 ? 15.311 -8.674 -2.655 1.00 94.56 190 GLU A CA 1
ATOM 1551 C C . GLU A 1 190 ? 15.155 -9.878 -1.700 1.00 94.56 190 GLU A C 1
ATOM 1553 O O . GLU A 1 190 ? 16.045 -10.719 -1.603 1.00 94.56 190 GLU A O 1
ATOM 1558 N N . ASN A 1 191 ? 13.992 -10.021 -1.049 1.00 96.81 191 ASN A N 1
ATOM 1559 C CA . ASN A 1 191 ? 13.633 -11.204 -0.256 1.00 96.81 191 ASN A CA 1
ATOM 1560 C C . ASN A 1 191 ? 13.251 -12.396 -1.149 1.00 96.81 191 ASN A C 1
ATOM 1562 O O . ASN A 1 191 ? 13.161 -13.531 -0.680 1.00 96.81 191 ASN A O 1
ATOM 1566 N N . ARG A 1 192 ? 13.005 -12.137 -2.438 1.00 94.56 192 ARG A N 1
ATOM 1567 C CA . ARG A 1 192 ? 12.759 -13.130 -3.486 1.00 94.56 192 ARG A CA 1
ATOM 1568 C C . ARG A 1 192 ? 13.492 -12.747 -4.765 1.00 94.56 192 ARG A C 1
ATOM 1570 O O . ARG A 1 192 ? 13.655 -11.567 -5.062 1.00 94.56 192 ARG A O 1
ATOM 1577 N N . SER A 1 193 ? 13.909 -13.751 -5.532 1.00 94.00 193 SER A N 1
ATOM 1578 C CA . SER A 1 193 ? 14.618 -13.561 -6.803 1.00 94.00 193 SER A CA 1
ATOM 1579 C C . SER A 1 193 ? 13.695 -13.524 -8.022 1.00 94.00 193 SER A C 1
ATOM 1581 O O . SER A 1 193 ? 14.094 -12.993 -9.057 1.00 94.00 193 SER A O 1
ATOM 1583 N N . ASP A 1 194 ? 12.484 -14.073 -7.917 1.00 96.19 194 ASP A N 1
ATOM 1584 C CA . ASP A 1 194 ? 11.512 -14.146 -9.003 1.00 96.19 194 ASP A CA 1
ATOM 1585 C C . ASP A 1 194 ? 10.452 -13.031 -8.899 1.00 96.19 194 ASP A C 1
ATOM 1587 O O . ASP A 1 194 ? 9.936 -12.787 -7.803 1.00 96.19 194 ASP A O 1
ATOM 1591 N N . PRO A 1 195 ? 10.101 -12.352 -10.010 1.00 96.50 195 PRO A N 1
ATOM 1592 C CA . PRO A 1 195 ? 9.020 -11.369 -10.021 1.00 96.50 195 PRO A CA 1
ATOM 1593 C C . PRO A 1 195 ? 7.643 -12.050 -9.892 1.00 96.50 195 PRO A C 1
ATOM 1595 O O . PRO A 1 195 ? 7.520 -13.252 -10.151 1.00 96.50 195 PRO A O 1
ATOM 1598 N N . PRO A 1 196 ? 6.581 -11.314 -9.513 1.00 96.38 196 PRO A N 1
ATOM 1599 C CA . PRO A 1 196 ? 5.230 -11.867 -9.497 1.00 96.38 196 PRO A CA 1
ATOM 1600 C C . PRO A 1 196 ? 4.769 -12.280 -10.898 1.00 96.38 196 PRO A C 1
ATOM 1602 O O . PRO A 1 196 ? 5.005 -11.580 -11.881 1.00 96.38 196 PRO A O 1
ATOM 1605 N N . VAL A 1 197 ? 4.058 -13.408 -10.974 1.00 94.12 197 VAL A N 1
ATOM 1606 C CA . VAL A 1 197 ? 3.389 -13.866 -12.198 1.00 94.12 197 VAL A CA 1
ATOM 1607 C C . VAL A 1 197 ? 1.959 -13.346 -12.189 1.00 94.12 197 VAL A C 1
ATOM 1609 O O . VAL A 1 197 ? 1.163 -13.727 -11.330 1.00 94.12 197 VAL A O 1
ATOM 1612 N N . LEU A 1 198 ? 1.639 -12.484 -13.149 1.00 89.75 198 LEU A N 1
ATOM 1613 C CA . LEU A 1 198 ? 0.299 -11.933 -13.318 1.00 89.75 198 LEU A CA 1
ATOM 1614 C C . LEU A 1 198 ? -0.600 -12.976 -13.986 1.00 89.75 198 LEU A C 1
ATOM 1616 O O . LEU A 1 198 ? -0.221 -13.574 -14.992 1.00 89.75 198 LEU A O 1
ATOM 1620 N N . ARG A 1 199 ? -1.778 -13.208 -13.409 1.00 75.81 199 ARG A N 1
ATOM 1621 C CA . ARG A 1 199 ? -2.824 -14.047 -14.004 1.00 75.81 199 ARG A CA 1
ATOM 1622 C C . ARG A 1 199 ? -3.819 -13.149 -14.735 1.00 75.81 199 ARG A C 1
ATOM 1624 O O . ARG A 1 199 ? -4.096 -12.048 -14.252 1.00 75.81 199 ARG A O 1
ATOM 1631 N N . ASP A 1 200 ? -4.302 -13.625 -15.877 1.00 58.38 200 ASP A N 1
ATOM 1632 C CA . ASP A 1 200 ? -5.363 -12.976 -16.657 1.00 58.38 200 ASP A CA 1
ATOM 1633 C C . ASP A 1 200 ? -6.733 -13.091 -15.965 1.00 58.38 200 ASP A C 1
ATOM 1635 O O . ASP A 1 200 ? -6.995 -14.137 -15.319 1.00 58.38 200 ASP A O 1
#

Radius of gyration: 22.13 Å; Cα contacts (8 Å, |Δi|>4): 104; chains: 1; bounding box: 46×37×64 Å